Protein AF-A0A454ANZ0-F1 (afdb_monomer)

Structure (mmCIF, N/CA/C/O backbone):
data_AF-A0A454ANZ0-F1
#
_entry.id   AF-A0A454ANZ0-F1
#
loop_
_atom_site.group_PDB
_atom_site.id
_atom_site.type_symbol
_atom_site.label_atom_id
_atom_site.label_alt_id
_atom_site.label_comp_id
_atom_site.label_asym_id
_atom_site.label_entity_id
_atom_site.label_seq_id
_atom_site.pdbx_PDB_ins_code
_atom_site.Cartn_x
_atom_site.Cartn_y
_atom_site.Cartn_z
_atom_site.occupancy
_atom_site.B_iso_or_equiv
_atom_site.auth_seq_id
_atom_site.auth_comp_id
_atom_site.auth_asym_id
_atom_site.auth_atom_id
_atom_site.pdbx_PDB_model_num
ATOM 1 N N . MET A 1 1 ? -9.193 -4.513 20.596 1.00 60.34 1 MET A N 1
ATOM 2 C CA . MET A 1 1 ? -7.736 -4.555 20.306 1.00 60.34 1 MET A CA 1
ATOM 3 C C . MET A 1 1 ? -7.118 -3.269 20.849 1.00 60.34 1 MET A C 1
ATOM 5 O O . MET A 1 1 ? -7.740 -2.230 20.697 1.00 60.34 1 MET A O 1
ATOM 9 N N . ASN A 1 2 ? -5.941 -3.273 21.491 1.00 78.69 2 ASN A N 1
ATOM 10 C CA . ASN A 1 2 ? -5.318 -1.995 21.882 1.00 78.69 2 ASN A CA 1
ATOM 11 C C . ASN A 1 2 ? -4.802 -1.276 20.621 1.00 78.69 2 ASN A C 1
ATOM 13 O O . ASN A 1 2 ? -3.907 -1.797 19.953 1.00 78.69 2 ASN A O 1
ATOM 17 N N . VAL A 1 3 ? -5.383 -0.119 20.286 1.00 79.25 3 VAL A N 1
ATOM 18 C CA . VAL A 1 3 ? -5.067 0.692 19.091 1.00 79.25 3 VAL A CA 1
ATOM 19 C C . VAL A 1 3 ? -3.615 1.184 19.094 1.00 79.25 3 VAL A C 1
ATOM 21 O O . VAL A 1 3 ? -3.009 1.311 18.034 1.00 79.25 3 VAL A O 1
ATOM 24 N N . HIS A 1 4 ? -3.020 1.384 20.272 1.00 84.81 4 HIS A N 1
ATOM 25 C CA . HIS A 1 4 ? -1.664 1.925 20.412 1.00 84.81 4 HIS A CA 1
ATOM 26 C C . HIS A 1 4 ? -0.561 0.863 20.455 1.00 84.81 4 HIS A C 1
ATOM 28 O O . HIS A 1 4 ? 0.625 1.200 20.377 1.00 84.81 4 HIS A O 1
ATOM 34 N N . ASP A 1 5 ? -0.943 -0.408 20.571 1.00 89.31 5 ASP A N 1
ATOM 35 C CA . ASP A 1 5 ? -0.016 -1.531 20.520 1.00 89.31 5 ASP A CA 1
ATOM 36 C C . ASP A 1 5 ? 0.207 -1.952 19.062 1.00 89.31 5 ASP A C 1
ATOM 38 O O . ASP A 1 5 ? -0.602 -2.662 18.448 1.00 89.31 5 ASP A O 1
ATOM 42 N N . VAL A 1 6 ? 1.272 -1.405 18.481 1.00 93.38 6 VAL A N 1
ATOM 43 C CA . VAL A 1 6 ? 1.630 -1.545 17.071 1.00 93.38 6 VAL A CA 1
ATOM 44 C C . VAL A 1 6 ? 2.882 -2.406 16.968 1.00 93.38 6 VAL A C 1
ATOM 46 O O . VAL A 1 6 ? 3.992 -1.947 17.237 1.00 93.38 6 VAL A O 1
ATOM 49 N N . GLU A 1 7 ? 2.696 -3.643 16.516 1.00 94.12 7 GLU A N 1
ATOM 50 C CA . GLU A 1 7 ? 3.772 -4.562 16.161 1.00 94.12 7 GLU A CA 1
ATOM 51 C C . GLU A 1 7 ? 3.549 -5.060 14.731 1.00 94.12 7 GLU A C 1
ATOM 53 O O . GLU A 1 7 ? 2.498 -5.619 14.406 1.00 94.12 7 GLU A O 1
ATOM 58 N N . LEU A 1 8 ? 4.543 -4.845 13.865 1.00 96.94 8 LEU A N 1
ATOM 59 C CA . LEU A 1 8 ? 4.519 -5.364 12.504 1.00 96.94 8 LEU A CA 1
ATOM 60 C C . LEU A 1 8 ? 5.288 -6.675 12.406 1.00 96.94 8 LEU A C 1
ATOM 62 O O . LEU A 1 8 ? 6.429 -6.794 12.862 1.00 96.94 8 LEU A O 1
ATOM 66 N N . VAL A 1 9 ? 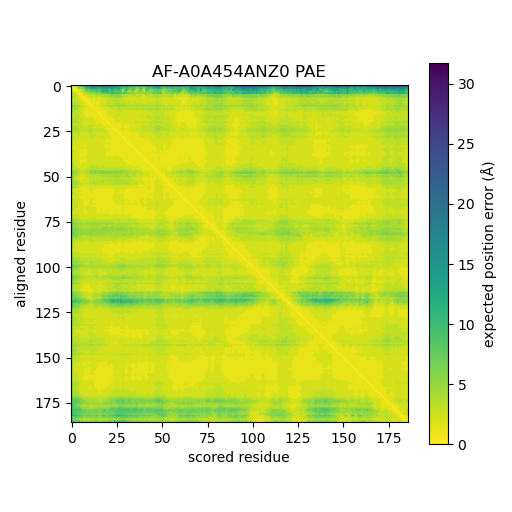4.704 -7.637 11.699 1.00 97.12 9 VAL A N 1
ATOM 67 C CA . VAL A 1 9 ? 5.420 -8.830 1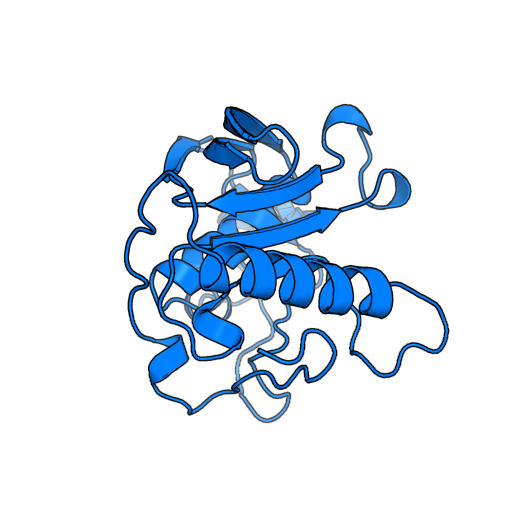1.270 1.00 97.12 9 VAL A CA 1
ATOM 68 C C . VAL A 1 9 ? 6.452 -8.470 10.200 1.00 97.12 9 VAL A C 1
ATOM 70 O O . VAL A 1 9 ? 6.245 -7.604 9.345 1.00 97.12 9 VAL A O 1
ATOM 7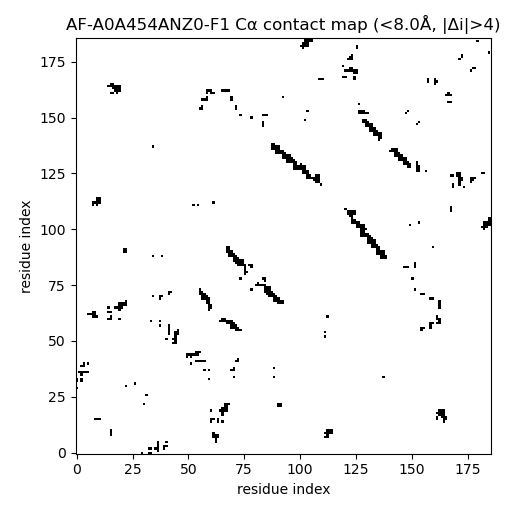3 N N . LYS A 1 10 ? 7.579 -9.180 10.230 1.00 96.69 10 LYS A N 1
ATOM 74 C CA . LYS A 1 10 ? 8.674 -9.034 9.267 1.00 96.69 10 LYS A CA 1
ATOM 75 C C . LYS A 1 10 ? 8.979 -10.366 8.598 1.00 96.69 10 LYS A C 1
ATOM 77 O O . LYS A 1 10 ? 8.676 -11.434 9.145 1.00 96.69 10 LYS A O 1
ATOM 82 N N . LEU A 1 11 ? 9.609 -10.327 7.427 1.00 94.88 11 LEU A N 1
ATOM 83 C CA . LEU A 1 11 ? 10.205 -11.532 6.851 1.00 94.88 11 LEU A CA 1
ATOM 84 C C . LEU A 1 11 ? 11.139 -12.206 7.879 1.00 94.88 11 LEU A C 1
ATOM 86 O O . LEU A 1 11 ? 11.866 -11.503 8.583 1.00 94.88 11 LEU A O 1
ATOM 90 N N . PRO A 1 12 ? 11.126 -13.551 7.983 1.00 95.50 12 PRO A N 1
ATOM 91 C CA . PRO A 1 12 ? 10.510 -14.522 7.068 1.00 95.50 12 PRO A CA 1
ATOM 92 C C . PRO A 1 12 ? 9.099 -15.013 7.473 1.00 95.50 12 PRO A C 1
ATOM 94 O O . PRO A 1 12 ? 8.700 -16.110 7.076 1.00 95.50 12 PRO A O 1
ATOM 97 N N . LYS A 1 13 ? 8.322 -14.264 8.276 1.00 96.88 13 LYS A N 1
ATOM 98 C CA . LYS A 1 13 ? 6.965 -14.691 8.679 1.00 96.88 13 LYS A CA 1
ATOM 99 C C . LYS A 1 13 ? 6.086 -14.955 7.450 1.00 96.88 13 LYS A C 1
ATOM 101 O O . LYS A 1 13 ? 5.840 -14.066 6.639 1.00 96.88 13 LYS A O 1
ATOM 106 N N . LYS A 1 14 ? 5.568 -16.185 7.348 1.00 97.19 14 LYS A N 1
ATOM 107 C CA . LYS A 1 14 ? 4.817 -16.676 6.177 1.00 97.19 14 LYS A CA 1
ATOM 108 C C . LYS A 1 14 ? 3.519 -15.915 5.900 1.00 97.19 14 LYS A C 1
ATOM 110 O O . LYS A 1 14 ? 3.068 -15.923 4.763 1.00 97.19 14 LYS A O 1
ATOM 115 N N . VAL A 1 15 ? 2.939 -15.257 6.907 1.00 97.81 15 VAL A N 1
ATOM 116 C CA . VAL A 1 15 ? 1.694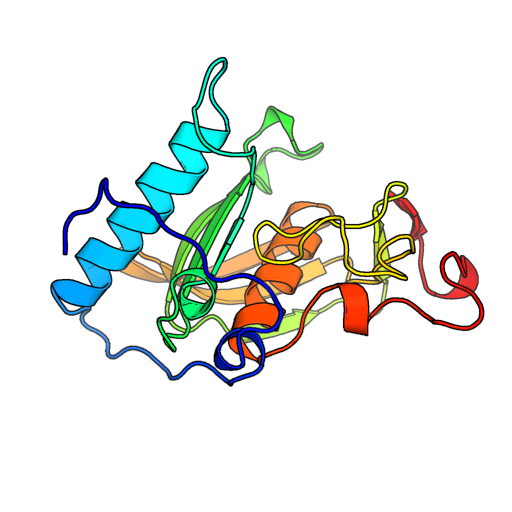 -14.483 6.758 1.00 97.81 15 VAL A CA 1
ATOM 117 C C . VAL A 1 15 ? 1.824 -13.379 5.700 1.00 97.81 15 VAL A C 1
ATOM 119 O O . VAL A 1 15 ? 0.898 -13.178 4.930 1.00 97.81 15 VAL A O 1
ATOM 122 N N . LEU A 1 16 ? 3.013 -12.776 5.548 1.00 97.88 16 LEU A N 1
ATOM 123 C CA . LEU A 1 16 ? 3.310 -11.764 4.519 1.00 97.88 16 LEU A CA 1
ATOM 124 C C . LEU A 1 16 ? 3.239 -12.298 3.079 1.00 97.88 16 LEU A C 1
ATOM 126 O O . LEU A 1 16 ? 3.299 -11.525 2.129 1.00 97.88 16 LEU A O 1
ATOM 130 N N . ARG A 1 17 ? 3.173 -13.623 2.913 1.00 98.12 17 ARG A N 1
ATOM 131 C CA . ARG A 1 17 ? 3.076 -14.319 1.624 1.00 98.12 17 ARG A CA 1
ATOM 132 C C . ARG A 1 17 ? 1.696 -14.936 1.388 1.00 98.12 17 ARG A C 1
ATOM 134 O O . ARG A 1 17 ? 1.512 -15.667 0.419 1.00 98.12 17 ARG A O 1
ATOM 141 N N . GLN A 1 18 ? 0.739 -14.693 2.280 1.00 98.44 18 GLN A N 1
ATOM 142 C CA . GLN A 1 18 ? -0.621 -15.212 2.175 1.00 98.44 18 GLN A CA 1
ATOM 143 C C . GLN A 1 18 ? -1.551 -14.151 1.586 1.00 98.44 18 GLN A C 1
ATOM 145 O O . GLN A 1 18 ? -1.352 -12.956 1.783 1.00 98.44 18 GLN A O 1
ATOM 150 N N . LYS A 1 19 ? -2.576 -14.603 0.859 1.00 98.50 19 LYS A N 1
ATOM 151 C CA . LYS A 1 19 ? -3.611 -13.719 0.320 1.00 98.50 19 LYS A CA 1
ATOM 152 C C . LYS A 1 19 ? -4.591 -13.333 1.422 1.00 98.50 19 LYS A C 1
ATOM 154 O O . LYS A 1 19 ? -5.093 -14.201 2.135 1.00 98.50 19 LYS A O 1
ATOM 159 N N . SER A 1 20 ? -4.891 -12.047 1.512 1.00 98.62 20 SER A N 1
ATOM 160 C CA . SER A 1 20 ? -5.914 -11.508 2.400 1.00 98.62 20 SER A CA 1
ATOM 161 C C . SER A 1 20 ? -7.329 -11.807 1.893 1.00 98.62 20 SER A C 1
ATOM 163 O O . SER A 1 20 ? -7.563 -11.891 0.684 1.00 98.62 20 SER A O 1
ATOM 165 N N . VAL A 1 21 ? -8.295 -11.894 2.813 1.00 98.50 21 VAL A N 1
ATOM 166 C CA . VAL A 1 21 ? -9.718 -12.124 2.511 1.00 98.50 21 VAL A CA 1
ATOM 167 C C . VAL A 1 21 ? -10.544 -10.837 2.550 1.00 98.50 21 VAL A C 1
ATOM 169 O O . VAL A 1 21 ? -10.199 -9.886 3.254 1.00 98.50 21 VAL A O 1
ATOM 172 N N . ASN A 1 22 ? -11.634 -10.805 1.779 1.00 98.50 22 ASN A N 1
ATOM 173 C CA . ASN A 1 22 ? -12.575 -9.686 1.795 1.00 98.50 22 ASN A CA 1
ATOM 174 C C . ASN A 1 22 ? -13.180 -9.492 3.195 1.00 98.50 22 ASN A C 1
ATOM 176 O O . ASN A 1 22 ? -13.459 -10.457 3.906 1.00 98.50 22 ASN A O 1
ATOM 180 N N . VAL A 1 23 ? -13.416 -8.236 3.549 1.00 98.44 23 VAL A N 1
ATOM 181 C CA . VAL A 1 23 ? -14.060 -7.802 4.788 1.00 98.44 23 VAL A CA 1
ATOM 182 C C . VAL A 1 23 ? -15.556 -7.572 4.537 1.00 98.44 23 VAL A C 1
ATOM 184 O O . VAL A 1 23 ? -15.898 -6.911 3.553 1.00 98.44 23 VAL A O 1
ATOM 187 N N . PRO A 1 24 ? -16.466 -8.101 5.373 1.00 98.31 24 PRO A N 1
ATOM 188 C CA . PRO A 1 24 ? -17.893 -7.800 5.276 1.00 98.31 24 PRO A CA 1
ATOM 189 C C . PRO A 1 24 ? -18.195 -6.304 5.445 1.00 98.31 24 PRO A C 1
ATOM 191 O O . PRO A 1 24 ? -17.514 -5.602 6.185 1.00 98.31 24 PRO A O 1
ATOM 194 N N . ILE A 1 25 ? -19.246 -5.829 4.775 1.00 97.31 25 ILE A N 1
ATOM 195 C CA . ILE A 1 25 ? -19.810 -4.486 4.965 1.00 97.31 25 ILE A CA 1
ATOM 196 C C . ILE A 1 25 ? -21.267 -4.670 5.426 1.00 97.31 25 ILE A C 1
ATOM 198 O O . ILE A 1 25 ? -21.997 -5.402 4.751 1.00 97.31 25 ILE A O 1
ATOM 202 N N . PRO A 1 26 ? -21.716 -4.046 6.534 1.00 97.12 26 PRO A N 1
ATOM 203 C CA . PRO A 1 26 ? -21.015 -3.047 7.352 1.00 97.12 26 PRO A CA 1
ATOM 204 C C . PRO A 1 26 ? -19.821 -3.612 8.139 1.00 97.12 26 PRO A C 1
ATOM 206 O O . PRO A 1 26 ? -19.777 -4.801 8.441 1.00 97.12 26 PRO A O 1
ATOM 209 N N . LEU A 1 27 ? -18.859 -2.733 8.444 1.00 98.19 27 LEU A N 1
ATOM 210 C CA . LEU A 1 27 ? -17.632 -3.068 9.174 1.00 98.19 27 LEU A CA 1
ATOM 211 C C . LEU A 1 27 ? -17.945 -3.530 10.603 1.00 98.19 27 LEU A C 1
ATOM 213 O O . LEU A 1 27 ? -18.783 -2.920 11.270 1.00 98.19 27 LEU A O 1
ATOM 217 N N . SER A 1 28 ? -17.246 -4.562 11.083 1.00 98.31 28 SER A N 1
ATOM 218 C CA . SER A 1 28 ? -17.319 -4.961 12.491 1.00 98.31 28 SER A CA 1
ATOM 219 C C . SER A 1 28 ? -16.542 -3.991 13.391 1.00 98.31 28 SER A C 1
ATOM 221 O O . SER A 1 28 ? -15.757 -3.166 12.918 1.00 98.31 28 SER A O 1
ATOM 223 N N . ASN A 1 29 ? -16.708 -4.110 14.711 1.00 97.88 29 ASN A N 1
ATOM 224 C CA . ASN A 1 29 ? -15.908 -3.327 15.657 1.00 97.88 29 ASN A CA 1
ATOM 225 C C . ASN A 1 29 ? -14.409 -3.638 15.517 1.00 97.88 29 ASN A C 1
ATOM 227 O O . ASN A 1 29 ? -13.591 -2.727 15.544 1.00 97.88 29 ASN A O 1
ATOM 231 N N . GLU A 1 30 ? -14.040 -4.899 15.285 1.00 97.19 30 GLU A N 1
ATOM 232 C CA . GLU A 1 30 ? -12.646 -5.297 15.060 1.00 97.19 30 GLU A CA 1
ATOM 233 C C . GLU A 1 30 ? -12.068 -4.709 13.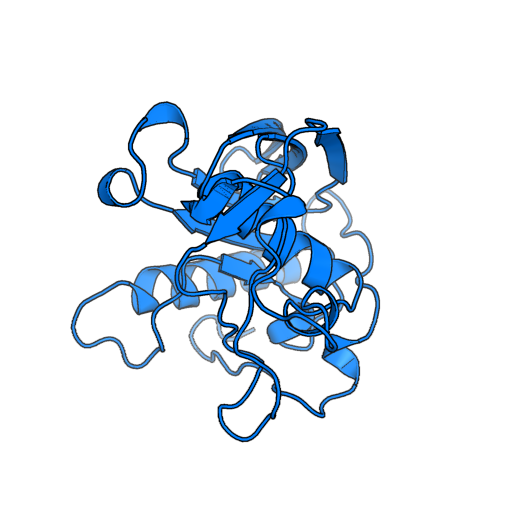762 1.00 97.19 30 GLU A C 1
ATOM 235 O O . GLU A 1 30 ? -10.871 -4.438 13.689 1.00 97.19 30 GLU A O 1
ATOM 240 N N . ASP A 1 31 ? -12.892 -4.518 12.726 1.00 98.38 31 ASP A N 1
ATOM 241 C CA . ASP A 1 31 ? -12.478 -3.842 11.489 1.00 98.38 31 ASP A CA 1
ATOM 242 C C . ASP A 1 31 ? -12.213 -2.350 11.718 1.00 98.38 31 ASP A C 1
ATOM 244 O O . ASP A 1 31 ? -11.253 -1.798 11.178 1.00 98.38 31 ASP A O 1
ATOM 248 N N . ILE A 1 32 ? -13.049 -1.709 12.538 1.00 98.31 32 ILE A N 1
ATOM 249 C CA . ILE A 1 32 ? -12.903 -0.301 12.920 1.00 98.31 32 ILE A CA 1
ATOM 250 C C . ILE A 1 32 ? -11.644 -0.111 13.771 1.00 98.31 32 ILE A C 1
ATOM 252 O O . ILE A 1 32 ? -10.811 0.727 13.437 1.00 98.31 32 ILE A O 1
ATOM 256 N N . GLU A 1 33 ? -11.441 -0.936 14.800 1.00 98.06 33 GLU A N 1
ATOM 257 C CA . GLU A 1 33 ? -10.236 -0.886 15.640 1.00 98.06 33 GLU A CA 1
ATOM 258 C C . GLU A 1 33 ? -8.950 -1.113 14.828 1.00 98.06 33 GLU A C 1
ATOM 260 O O . GLU A 1 33 ? -7.919 -0.487 15.091 1.00 98.06 33 GLU A O 1
ATOM 265 N N . LEU A 1 34 ? -8.989 -2.005 13.829 1.00 98.38 34 LEU A N 1
ATOM 266 C CA . LEU A 1 34 ? -7.867 -2.224 12.916 1.00 98.38 34 LEU A CA 1
ATOM 267 C C . LEU A 1 34 ? -7.578 -0.970 12.081 1.00 98.38 34 LEU A C 1
ATOM 269 O O . LEU A 1 34 ? -6.422 -0.560 11.993 1.00 98.38 34 LEU A O 1
ATOM 273 N N . ALA A 1 35 ? -8.608 -0.345 11.504 1.00 98.62 35 ALA A N 1
ATOM 274 C CA . ALA A 1 35 ? -8.462 0.901 10.753 1.00 98.62 35 ALA A CA 1
ATOM 275 C C . ALA A 1 35 ? -7.863 2.018 11.621 1.00 98.62 35 ALA A C 1
ATOM 277 O O . ALA A 1 35 ? -6.906 2.672 11.211 1.00 98.62 35 ALA A O 1
ATOM 278 N N . GLU A 1 36 ? -8.365 2.196 12.842 1.00 98.50 36 GLU A N 1
ATOM 279 C CA . GLU A 1 36 ? -7.864 3.196 13.790 1.00 98.50 36 GLU A CA 1
ATOM 280 C C . GLU A 1 36 ? -6.412 2.935 14.199 1.00 98.50 36 GLU A C 1
ATOM 282 O O . GLU A 1 36 ? -5.614 3.871 14.269 1.00 98.50 36 GLU A O 1
ATOM 287 N N . LYS A 1 37 ? -6.030 1.666 14.393 1.00 98.44 37 LYS A N 1
ATOM 288 C CA . LYS A 1 37 ? -4.636 1.273 14.646 1.00 98.44 37 LYS A CA 1
ATOM 289 C C . LYS A 1 37 ? -3.719 1.630 13.479 1.00 98.44 37 LYS A C 1
ATOM 291 O O . LYS A 1 37 ? -2.612 2.122 13.698 1.00 98.44 37 LYS A O 1
ATOM 296 N N . MET A 1 38 ? -4.160 1.381 12.248 1.00 98.62 38 MET A N 1
ATOM 297 C CA . MET A 1 38 ? -3.394 1.695 11.038 1.00 98.62 38 MET A CA 1
ATOM 298 C C . MET A 1 38 ? -3.219 3.206 10.861 1.00 98.62 38 MET A C 1
ATOM 300 O O . MET A 1 38 ? -2.108 3.654 10.576 1.00 98.62 38 MET A O 1
ATOM 304 N N . ILE A 1 39 ? -4.283 3.977 11.113 1.00 98.69 39 ILE A N 1
ATOM 305 C CA . ILE A 1 39 ? -4.252 5.445 11.116 1.00 98.69 39 ILE A CA 1
ATOM 306 C C . ILE A 1 39 ? -3.272 5.952 12.176 1.00 98.69 39 ILE A C 1
ATOM 308 O O . ILE A 1 39 ? -2.362 6.705 11.843 1.00 98.69 39 ILE A O 1
ATOM 312 N N . TYR A 1 40 ? -3.406 5.504 13.431 1.00 98.31 40 TYR A N 1
ATOM 313 C CA . TYR A 1 40 ? -2.512 5.901 14.523 1.00 98.31 40 TYR A CA 1
ATOM 314 C C . TYR A 1 40 ? -1.044 5.622 14.185 1.00 98.31 40 TYR A C 1
ATOM 316 O O . TYR A 1 40 ? -0.201 6.497 14.363 1.00 98.31 40 TYR A O 1
ATOM 324 N N . HIS A 1 41 ? -0.744 4.424 13.677 1.00 98.31 41 HIS A N 1
ATOM 325 C CA . HIS A 1 41 ? 0.617 4.034 13.328 1.00 98.31 41 HIS A CA 1
ATOM 326 C C . HIS A 1 41 ? 1.228 4.953 12.265 1.00 98.31 41 HIS A C 1
ATOM 328 O O . HIS A 1 41 ? 2.296 5.519 12.490 1.00 98.31 41 HIS A O 1
ATOM 334 N N . ILE A 1 42 ? 0.563 5.103 11.118 1.00 98.44 42 ILE A N 1
ATOM 335 C CA . ILE A 1 42 ? 1.141 5.822 9.980 1.00 98.44 42 ILE A CA 1
ATOM 336 C C . ILE A 1 42 ? 1.142 7.331 10.210 1.00 98.44 42 ILE A C 1
ATOM 338 O O . ILE A 1 42 ? 2.166 7.963 9.961 1.00 98.44 42 ILE A O 1
ATOM 342 N N . ASP A 1 43 ? 0.072 7.906 10.761 1.00 98.19 43 ASP A N 1
ATOM 343 C CA . ASP A 1 43 ? 0.023 9.344 11.040 1.00 98.19 43 ASP A CA 1
ATOM 344 C C . ASP A 1 43 ? 1.053 9.751 12.094 1.00 98.19 43 ASP A C 1
ATOM 346 O O . ASP A 1 43 ? 1.650 10.821 11.996 1.00 98.19 43 ASP A O 1
ATOM 350 N N . ASP A 1 44 ? 1.280 8.914 13.111 1.00 97.88 44 ASP A N 1
ATOM 351 C CA . ASP A 1 44 ? 2.333 9.183 14.082 1.00 97.88 44 ASP A CA 1
ATOM 352 C C . ASP A 1 44 ? 3.727 9.019 13.474 1.00 97.88 44 ASP A C 1
ATOM 354 O O . ASP A 1 44 ? 4.584 9.856 13.733 1.00 97.88 44 ASP A O 1
ATOM 358 N N . SER A 1 45 ? 3.938 8.019 12.608 1.00 97.50 45 SER A N 1
ATOM 359 C CA . SER A 1 45 ? 5.238 7.763 11.965 1.00 97.50 45 SER A CA 1
ATOM 360 C C . SER A 1 45 ? 5.774 8.922 11.118 1.00 97.50 45 SER A C 1
ATOM 362 O O . SER A 1 45 ? 6.976 8.993 10.870 1.00 97.50 45 SER A O 1
ATOM 364 N N . GLN A 1 46 ? 4.900 9.827 10.671 1.00 97.00 46 GLN A N 1
ATOM 365 C CA . GLN A 1 46 ? 5.263 10.991 9.858 1.00 97.00 46 GLN A CA 1
ATOM 366 C C . GLN A 1 46 ? 5.648 12.220 10.696 1.00 97.00 46 GLN A C 1
ATOM 368 O O . GLN A 1 46 ? 6.084 13.228 10.144 1.00 97.00 46 GLN A O 1
ATOM 373 N N . LYS A 1 47 ? 5.504 12.159 12.025 1.00 96.88 47 LYS A N 1
ATOM 374 C CA . LYS A 1 47 ? 5.869 13.258 12.925 1.00 96.88 47 LYS A CA 1
ATOM 375 C C . LYS A 1 47 ? 7.343 13.194 13.305 1.00 96.88 47 LYS A C 1
ATOM 377 O O . LYS A 1 47 ? 7.919 12.120 13.489 1.00 96.88 47 LYS A O 1
ATOM 382 N N . GLU A 1 48 ? 7.929 14.365 13.524 1.00 94.88 48 GLU A N 1
ATOM 383 C CA . GLU A 1 48 ? 9.265 14.477 14.102 1.00 94.88 48 GLU A CA 1
ATOM 384 C C . GLU A 1 48 ? 9.318 13.810 15.488 1.00 94.88 48 GLU A C 1
ATOM 386 O O . GLU A 1 48 ? 8.424 13.982 16.317 1.00 94.88 48 GLU A O 1
ATOM 391 N N . GLY A 1 49 ? 10.366 13.020 15.735 1.00 94.88 49 GLY A N 1
ATOM 392 C CA . GLY A 1 49 ? 10.561 12.325 17.009 1.00 94.88 49 GLY A CA 1
ATOM 393 C C . GLY A 1 49 ? 9.652 11.111 17.238 1.00 94.88 49 GLY A C 1
ATOM 394 O O . GLY A 1 49 ? 9.656 10.570 18.346 1.00 94.88 49 GLY A O 1
ATOM 395 N N . SER A 1 50 ? 8.892 10.657 16.231 1.00 95.75 50 SER A N 1
ATOM 396 C CA . SER A 1 50 ? 8.102 9.429 16.364 1.00 95.75 50 SER A CA 1
ATOM 397 C C . SER A 1 50 ? 8.983 8.218 16.683 1.00 95.75 50 SER A C 1
ATOM 399 O O . SER A 1 50 ? 10.108 8.074 16.199 1.00 95.75 50 SER A O 1
ATOM 401 N N . LYS A 1 51 ? 8.433 7.302 17.485 1.00 94.00 51 LYS A N 1
ATOM 402 C CA . LYS A 1 51 ? 9.039 5.988 17.745 1.00 94.00 51 LYS A CA 1
ATOM 403 C C . LYS A 1 51 ? 8.917 5.037 16.550 1.00 94.00 51 LYS A C 1
ATOM 405 O O . LYS A 1 51 ? 9.584 4.002 16.526 1.00 94.00 51 LYS A O 1
ATOM 410 N N . PHE A 1 52 ? 8.020 5.333 15.610 1.00 96.25 52 PHE A N 1
ATOM 411 C CA . PHE A 1 52 ? 7.782 4.509 14.435 1.00 96.25 52 PHE A CA 1
ATOM 412 C C . PHE A 1 52 ? 8.702 4.929 13.292 1.00 96.25 52 PHE A C 1
ATOM 414 O O . PHE A 1 52 ? 9.039 6.098 13.129 1.00 96.25 52 PHE A O 1
ATOM 421 N N . GLN A 1 53 ? 9.103 3.959 12.473 1.00 94.69 53 GLN A N 1
ATOM 422 C CA . GLN A 1 53 ? 9.770 4.265 11.214 1.00 94.69 53 GLN A CA 1
ATOM 423 C C . GLN A 1 53 ? 8.759 4.927 10.270 1.00 94.69 53 GLN A C 1
ATOM 425 O O . GLN A 1 53 ? 7.676 4.378 10.075 1.00 94.69 53 GLN A O 1
ATOM 430 N N . ALA A 1 54 ? 9.136 6.059 9.672 1.00 95.38 54 ALA A N 1
ATOM 431 C CA . ALA A 1 54 ? 8.284 6.802 8.750 1.00 95.38 54 ALA A CA 1
ATOM 432 C C . ALA A 1 54 ? 7.753 5.922 7.609 1.00 95.38 54 ALA A C 1
ATOM 434 O O . ALA A 1 54 ? 8.509 5.178 6.972 1.00 95.38 54 ALA A O 1
ATOM 435 N N . GLY A 1 55 ? 6.451 6.033 7.350 1.00 96.81 55 GLY A N 1
ATOM 436 C CA . GLY A 1 55 ? 5.759 5.353 6.265 1.00 96.81 55 GLY A CA 1
ATOM 437 C C . GLY A 1 55 ? 4.590 6.181 5.737 1.00 96.81 55 GLY A C 1
ATOM 438 O O . GLY A 1 55 ? 4.063 7.057 6.418 1.00 96.81 55 GLY A O 1
ATOM 439 N N . VAL A 1 56 ? 4.186 5.890 4.503 1.00 98.19 56 VAL A N 1
ATOM 440 C CA . VAL A 1 56 ? 3.038 6.529 3.826 1.00 98.19 56 VAL A CA 1
ATOM 441 C C . VAL A 1 56 ? 1.892 5.550 3.569 1.00 98.19 56 VAL A C 1
ATOM 443 O O . VAL A 1 56 ? 0.820 5.952 3.125 1.00 98.19 56 VAL A O 1
ATOM 446 N N . GLY A 1 57 ? 2.105 4.266 3.861 1.00 98.50 57 GLY A N 1
ATOM 447 C CA . GLY A 1 57 ? 1.134 3.200 3.674 1.00 98.50 57 GLY A CA 1
ATOM 448 C C . GLY A 1 57 ? 1.403 2.012 4.593 1.00 98.50 57 GLY A C 1
ATOM 449 O O . GLY A 1 57 ? 2.525 1.821 5.072 1.00 98.50 57 GLY A O 1
ATOM 450 N N . VAL A 1 58 ? 0.342 1.263 4.895 1.00 98.81 58 VAL A N 1
ATOM 451 C CA . VAL A 1 58 ? 0.423 -0.027 5.589 1.00 98.81 58 VAL A CA 1
ATOM 452 C C . VAL A 1 58 ? -0.783 -0.903 5.254 1.00 98.81 58 VAL A C 1
ATOM 454 O O . VAL A 1 58 ? -1.920 -0.429 5.214 1.00 98.81 58 VAL A O 1
ATOM 457 N N . ALA A 1 59 ? -0.563 -2.204 5.104 1.00 98.81 59 ALA A N 1
ATOM 458 C CA . ALA A 1 59 ? -1.592 -3.212 4.888 1.00 98.81 59 ALA A CA 1
ATOM 459 C C . ALA A 1 59 ? -1.846 -4.061 6.143 1.00 98.81 59 ALA A C 1
ATOM 461 O O . ALA A 1 59 ? -0.929 -4.392 6.896 1.00 98.81 59 ALA A O 1
ATOM 462 N N . ALA A 1 60 ? -3.090 -4.507 6.341 1.00 98.69 60 ALA A N 1
ATOM 463 C CA . ALA A 1 60 ? -3.497 -5.324 7.491 1.00 98.69 60 ALA A CA 1
ATOM 464 C C . ALA A 1 60 ? -2.633 -6.588 7.682 1.00 98.69 60 ALA A C 1
ATOM 466 O O . ALA A 1 60 ? -2.319 -6.974 8.811 1.00 98.69 60 ALA A O 1
ATOM 467 N N . VAL A 1 61 ? -2.175 -7.201 6.585 1.00 98.62 61 VAL A N 1
ATOM 468 C CA . VAL A 1 61 ? -1.314 -8.396 6.618 1.00 98.62 61 VAL A CA 1
ATOM 469 C C . VAL A 1 61 ? 0.026 -8.143 7.316 1.00 98.62 61 VAL A C 1
ATOM 471 O O . VAL A 1 61 ? 0.599 -9.065 7.899 1.00 98.62 61 VAL A O 1
ATOM 474 N N . GLN A 1 62 ? 0.509 -6.897 7.333 1.00 98.50 62 GLN A N 1
ATOM 475 C CA . GLN A 1 62 ? 1.731 -6.513 8.042 1.00 98.50 62 GLN A CA 1
ATOM 476 C C . GLN A 1 62 ? 1.545 -6.520 9.561 1.00 98.50 62 GLN A C 1
ATOM 478 O O . GLN A 1 62 ? 2.528 -6.643 10.280 1.00 98.50 62 GLN A O 1
ATOM 483 N N . TYR A 1 63 ? 0.306 -6.496 10.053 1.00 98.12 63 TYR A N 1
ATOM 484 C CA . TYR A 1 63 ? -0.046 -6.758 11.454 1.00 98.12 63 TYR A CA 1
ATOM 485 C C . TYR A 1 63 ? -0.354 -8.243 11.711 1.00 98.12 63 TYR A C 1
ATOM 487 O O . TYR A 1 63 ? -0.832 -8.614 12.779 1.00 98.12 63 TYR A O 1
ATOM 495 N N . GLY A 1 64 ? -0.140 -9.112 10.716 1.00 97.88 64 GLY A N 1
ATOM 496 C CA . GLY A 1 64 ? -0.524 -10.522 10.768 1.00 97.88 64 GLY A CA 1
ATOM 497 C C . GLY A 1 64 ? -2.018 -10.776 10.541 1.00 97.88 64 GLY A C 1
ATOM 498 O O . GLY A 1 64 ? -2.474 -11.898 10.754 1.00 97.88 64 GLY A O 1
ATOM 499 N N . VAL A 1 65 ? -2.782 -9.771 10.098 1.00 98.31 65 VAL A N 1
ATOM 500 C CA . VAL A 1 65 ? -4.232 -9.870 9.891 1.00 98.31 65 VAL A CA 1
ATOM 501 C C . VAL A 1 65 ? -4.541 -10.022 8.401 1.00 98.31 65 VAL A C 1
ATOM 503 O O . VAL A 1 65 ? -4.355 -9.096 7.618 1.00 98.31 65 VAL A O 1
ATOM 506 N N . LEU A 1 66 ? -5.059 -11.181 7.992 1.00 98.44 66 LEU A N 1
ATOM 507 C CA . LEU A 1 66 ? -5.360 -11.502 6.587 1.00 98.44 66 LEU A CA 1
ATOM 508 C C . LEU A 1 66 ? -6.663 -10.864 6.088 1.00 98.44 66 LEU A C 1
ATOM 510 O O . LEU A 1 66 ? -7.527 -11.548 5.550 1.00 98.44 66 LEU A O 1
ATOM 514 N N . LYS A 1 67 ? -6.818 -9.553 6.254 1.00 98.75 67 LYS A N 1
ATOM 515 C CA . LYS A 1 67 ? -7.962 -8.785 5.745 1.00 98.75 67 LYS A CA 1
ATOM 516 C C . LYS A 1 67 ? -7.530 -7.910 4.572 1.00 98.75 67 LYS A C 1
ATOM 518 O O . LYS A 1 67 ? -6.402 -7.417 4.541 1.00 98.75 67 LYS A O 1
ATOM 523 N N . ARG A 1 68 ? -8.395 -7.746 3.566 1.00 98.75 68 ARG A N 1
ATOM 524 C CA . ARG A 1 68 ? -8.141 -6.895 2.390 1.00 98.75 68 ARG A CA 1
ATOM 525 C C . ARG A 1 68 ? -8.352 -5.429 2.741 1.00 98.75 68 ARG A C 1
ATOM 527 O O . ARG A 1 68 ? -9.326 -4.813 2.322 1.00 98.75 68 ARG A O 1
ATOM 534 N N . VAL A 1 69 ? -7.442 -4.914 3.559 1.00 98.88 69 VAL A N 1
ATOM 535 C CA . VAL A 1 69 ? -7.476 -3.557 4.100 1.00 98.88 69 VAL A CA 1
ATOM 536 C C . VAL A 1 69 ? -6.075 -2.979 4.062 1.00 98.88 69 VAL A C 1
ATOM 538 O O . VAL A 1 69 ? -5.128 -3.626 4.514 1.00 98.88 69 VAL A O 1
ATOM 541 N N . PHE A 1 70 ? -5.947 -1.761 3.553 1.00 98.88 70 PHE A N 1
ATOM 542 C CA . PHE A 1 70 ? -4.739 -0.960 3.708 1.00 98.88 70 PHE A CA 1
ATOM 543 C C . PHE A 1 70 ? -5.091 0.486 4.0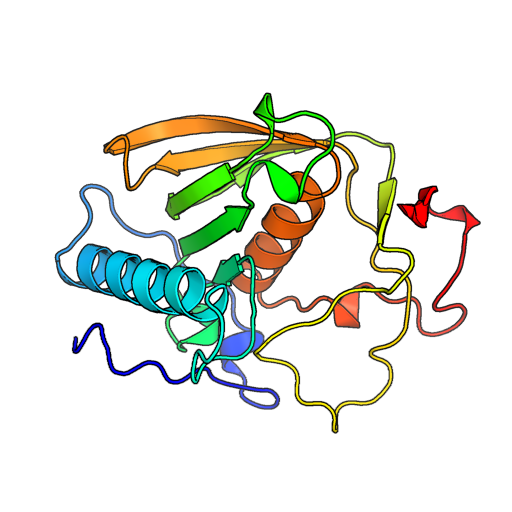40 1.00 98.88 70 PHE A C 1
ATOM 545 O O . PHE A 1 70 ? -6.193 0.949 3.750 1.00 98.88 70 PHE A O 1
ATOM 552 N N . TYR A 1 71 ? -4.151 1.197 4.645 1.00 98.88 71 TYR A N 1
ATOM 553 C CA . TYR A 1 71 ? -4.224 2.625 4.909 1.00 98.88 71 TYR A CA 1
ATOM 554 C C . TYR A 1 71 ? -3.143 3.329 4.104 1.00 98.88 71 TYR A C 1
ATOM 556 O O . TYR A 1 71 ? -2.031 2.814 4.002 1.00 98.88 71 TYR A O 1
ATOM 564 N N . ILE A 1 72 ? -3.475 4.491 3.546 1.00 98.81 72 ILE A N 1
ATOM 565 C CA . ILE A 1 72 ? -2.516 5.394 2.908 1.00 98.81 72 ILE A CA 1
ATOM 566 C C . ILE A 1 72 ? -2.677 6.771 3.533 1.00 98.81 72 ILE A C 1
ATOM 568 O O . ILE A 1 72 ? -3.804 7.222 3.735 1.00 98.81 72 ILE A O 1
ATOM 572 N N . ASN A 1 73 ? -1.550 7.429 3.789 1.00 98.50 73 ASN A N 1
ATOM 573 C CA . ASN A 1 73 ? -1.468 8.843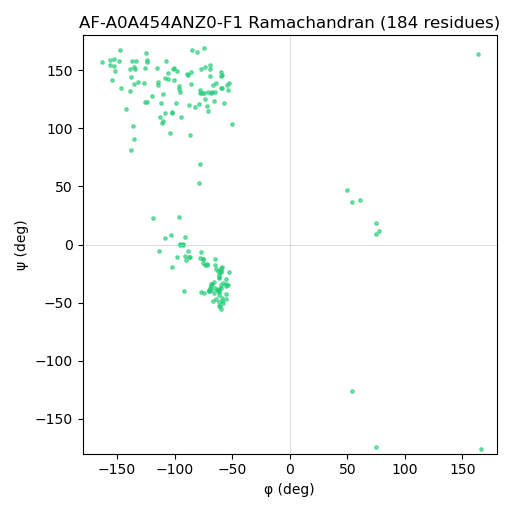 4.118 1.00 98.50 73 ASN A CA 1
ATOM 574 C C . ASN A 1 73 ? -0.322 9.480 3.317 1.00 98.50 73 ASN A C 1
ATOM 576 O O . ASN A 1 73 ? 0.834 9.466 3.740 1.00 98.50 73 ASN A O 1
ATOM 580 N N . VAL A 1 74 ? -0.661 9.991 2.136 1.00 98.19 74 VAL A N 1
ATOM 581 C CA . VAL A 1 74 ? 0.204 10.801 1.274 1.00 98.19 74 VAL A CA 1
ATOM 582 C C . VAL A 1 74 ? -0.315 12.234 1.325 1.00 98.19 74 VAL A C 1
ATOM 584 O O . VAL A 1 74 ? -1.428 12.511 0.870 1.00 98.19 74 VAL A O 1
ATOM 587 N N . THR A 1 75 ? 0.479 13.133 1.894 1.00 96.50 75 THR A N 1
ATOM 588 C CA . THR A 1 75 ? 0.120 14.537 2.120 1.00 96.50 75 THR A CA 1
ATOM 589 C C . THR A 1 75 ? 0.390 15.407 0.889 1.00 96.50 75 THR A C 1
ATOM 591 O O . THR A 1 75 ? 1.040 14.988 -0.068 1.00 96.50 75 THR A O 1
ATOM 594 N N . GLU A 1 76 ? -0.140 16.634 0.884 1.00 95.62 76 GLU A N 1
ATOM 595 C CA . GLU A 1 76 ? -0.013 17.561 -0.253 1.00 95.62 76 GLU A CA 1
ATOM 596 C C . GLU A 1 76 ? 1.433 17.952 -0.588 1.00 95.62 76 GLU A C 1
ATOM 598 O O . GLU A 1 76 ? 1.716 18.279 -1.733 1.00 95.62 76 GLU A O 1
ATOM 603 N N . ASP A 1 77 ? 2.337 17.944 0.389 1.00 95.38 77 ASP A N 1
ATOM 604 C CA . ASP A 1 77 ? 3.762 18.249 0.225 1.00 95.38 77 ASP A CA 1
ATOM 605 C C . ASP A 1 77 ? 4.568 17.086 -0.378 1.00 95.38 77 ASP A C 1
ATOM 607 O O . ASP A 1 77 ? 5.700 17.284 -0.811 1.00 95.38 77 ASP A O 1
ATOM 611 N N . MET A 1 78 ? 3.978 15.888 -0.456 1.00 95.19 78 MET A N 1
ATOM 612 C CA . MET A 1 78 ? 4.590 14.699 -1.061 1.00 95.19 78 MET A CA 1
ATOM 613 C C . MET A 1 78 ? 4.230 14.521 -2.544 1.00 95.19 78 MET A C 1
ATOM 615 O O . MET A 1 78 ? 4.622 13.525 -3.155 1.00 95.19 78 MET A O 1
ATOM 619 N N . VAL A 1 79 ? 3.436 15.429 -3.124 1.00 95.00 79 VAL A N 1
ATOM 620 C CA . VAL A 1 79 ? 2.931 15.317 -4.500 1.00 95.00 79 VAL A CA 1
ATOM 621 C C . VAL A 1 79 ? 3.000 16.648 -5.242 1.00 95.00 79 VAL A C 1
ATOM 623 O O . VAL A 1 79 ? 2.721 17.702 -4.680 1.00 95.00 79 VAL A O 1
ATOM 626 N N . ASP A 1 80 ? 3.289 16.592 -6.542 1.00 92.19 80 ASP A N 1
ATOM 627 C CA . ASP A 1 80 ? 3.323 17.794 -7.388 1.00 92.19 80 ASP A CA 1
ATOM 628 C C . ASP A 1 80 ? 1.923 18.386 -7.618 1.00 92.19 80 ASP A C 1
ATOM 630 O O . ASP A 1 80 ? 1.729 19.602 -7.625 1.00 92.19 80 ASP A O 1
ATOM 634 N N . ASP A 1 81 ? 0.925 17.519 -7.813 1.00 93.12 81 ASP A N 1
ATOM 635 C CA . ASP A 1 81 ? -0.475 17.903 -7.985 1.00 93.12 81 ASP A CA 1
ATOM 636 C C . ASP A 1 81 ? -1.276 17.463 -6.758 1.00 93.12 81 ASP A C 1
ATOM 638 O O . ASP A 1 81 ? -1.611 16.287 -6.581 1.00 93.12 81 ASP A O 1
ATOM 642 N N . LYS A 1 82 ? -1.595 18.452 -5.918 1.00 93.81 82 LYS A N 1
ATOM 643 C CA . LYS A 1 82 ? -2.279 18.304 -4.627 1.00 93.81 82 LYS A CA 1
ATOM 644 C C . LYS A 1 82 ? -3.587 17.524 -4.699 1.00 93.81 82 LYS A C 1
ATOM 646 O O . LYS A 1 82 ? -3.985 16.927 -3.704 1.00 93.81 82 LYS A O 1
ATOM 651 N N . LYS A 1 83 ? -4.250 17.466 -5.861 1.00 92.94 83 LYS A N 1
ATOM 652 C CA . LYS A 1 83 ? -5.481 16.674 -6.020 1.00 92.94 83 LYS A CA 1
ATOM 653 C C . LYS A 1 83 ? -5.255 15.166 -5.856 1.00 92.94 83 LYS A C 1
ATOM 655 O O . LYS A 1 83 ? -6.225 14.435 -5.679 1.00 92.94 83 LYS A O 1
ATOM 660 N N . TYR A 1 84 ? -4.005 14.705 -5.964 1.00 93.94 84 TYR A N 1
ATOM 661 C CA . TYR A 1 84 ? -3.631 13.310 -5.747 1.00 93.94 84 TYR A CA 1
ATOM 662 C C . TYR A 1 84 ? -3.142 13.028 -4.321 1.00 93.94 84 TYR A C 1
ATOM 664 O O . TYR A 1 84 ? -2.834 11.873 -4.027 1.00 93.94 84 TYR A O 1
ATOM 672 N N . ALA A 1 85 ? -3.103 14.025 -3.427 1.00 96.00 85 ALA A N 1
ATOM 673 C CA . ALA A 1 85 ? -2.960 13.753 -2.000 1.00 96.00 85 ALA A CA 1
ATOM 674 C C . ALA A 1 85 ? -4.062 12.774 -1.565 1.00 96.00 85 ALA A C 1
ATOM 676 O O . ALA A 1 85 ? -5.215 12.867 -2.000 1.00 96.00 85 ALA A O 1
ATOM 677 N N . LEU A 1 86 ? -3.698 11.789 -0.751 1.00 97.69 86 LEU A N 1
ATOM 678 C CA . LEU A 1 86 ? -4.548 10.639 -0.481 1.00 97.69 86 LEU A CA 1
ATOM 679 C C . LEU A 1 86 ? -4.434 10.228 0.976 1.00 97.69 86 LEU A C 1
ATOM 681 O O . LEU A 1 86 ? -3.382 9.772 1.418 1.00 97.69 86 LEU A O 1
ATOM 685 N N . ARG A 1 87 ? -5.548 10.324 1.700 1.00 98.31 87 ARG A N 1
ATOM 686 C CA . ARG A 1 87 ? -5.644 9.860 3.081 1.00 98.31 87 ARG A CA 1
ATOM 687 C C . ARG A 1 87 ? -6.941 9.098 3.306 1.00 98.31 87 ARG A C 1
ATOM 689 O O . ARG A 1 87 ? -8.001 9.706 3.424 1.00 98.31 87 ARG A O 1
ATOM 696 N N . ASP A 1 88 ? -6.867 7.771 3.342 1.00 98.75 88 ASP A N 1
ATOM 697 C CA . ASP A 1 88 ? -8.026 6.912 3.607 1.00 98.75 88 ASP A CA 1
ATOM 698 C C . ASP A 1 88 ? -7.607 5.493 3.999 1.00 98.75 88 ASP A C 1
ATOM 700 O O . ASP A 1 88 ? -6.514 5.036 3.653 1.00 98.75 88 ASP A O 1
ATOM 704 N N . VAL A 1 89 ? -8.500 4.788 4.696 1.00 98.88 89 VAL A N 1
ATOM 705 C CA . VAL A 1 89 ? -8.404 3.337 4.887 1.00 98.88 89 VAL A CA 1
ATOM 706 C C . VAL A 1 89 ? -9.333 2.678 3.874 1.00 98.88 89 VAL A C 1
ATOM 708 O O . VAL A 1 89 ? -10.538 2.934 3.846 1.00 98.88 89 VAL A O 1
ATOM 711 N N . PHE A 1 90 ? -8.760 1.823 3.037 1.00 98.88 90 PHE A N 1
ATOM 712 C CA . PHE A 1 90 ? -9.422 1.204 1.902 1.00 98.88 90 PHE A CA 1
ATOM 713 C C . PHE A 1 90 ? -9.794 -0.229 2.249 1.00 98.88 90 PHE A C 1
ATOM 715 O O . PHE A 1 90 ? -8.921 -1.081 2.413 1.00 98.88 90 PHE A O 1
ATOM 722 N N . PHE A 1 91 ? -11.092 -0.506 2.315 1.00 98.88 91 PHE A N 1
ATOM 723 C CA . PHE A 1 91 ? -11.618 -1.854 2.501 1.00 98.88 91 PHE A CA 1
ATOM 724 C C . PHE A 1 91 ? -11.993 -2.473 1.154 1.00 98.88 91 PHE A C 1
ATOM 726 O O . PHE A 1 91 ? -12.653 -1.843 0.325 1.00 98.88 91 PHE A O 1
ATOM 733 N N . ASN A 1 92 ? -11.581 -3.727 0.954 1.00 98.75 92 ASN A N 1
ATOM 734 C CA . ASN A 1 92 ? -11.765 -4.508 -0.273 1.00 98.75 92 ASN A CA 1
ATOM 735 C C . ASN A 1 92 ? -11.337 -3.783 -1.566 1.00 98.75 92 ASN A C 1
ATOM 737 O O . ASN A 1 92 ? -12.090 -3.799 -2.541 1.00 98.75 92 ASN A O 1
ATOM 741 N N . PRO A 1 93 ? -10.151 -3.148 -1.611 1.00 98.69 93 PRO A N 1
ATOM 742 C CA . PRO A 1 93 ? -9.732 -2.399 -2.784 1.00 98.69 93 PRO A CA 1
ATOM 743 C C . PRO A 1 93 ? -9.486 -3.324 -3.983 1.00 98.69 93 PRO A C 1
ATOM 745 O O . PRO A 1 93 ? -8.855 -4.386 -3.866 1.00 98.69 93 PRO A O 1
ATOM 748 N N . VAL A 1 94 ? -9.960 -2.887 -5.149 1.00 98.38 94 VAL A N 1
ATOM 749 C CA . VAL A 1 94 ? -9.750 -3.536 -6.449 1.00 98.38 94 VAL A CA 1
ATOM 750 C C . VAL A 1 94 ? -9.309 -2.513 -7.493 1.00 98.38 94 VAL A C 1
ATOM 752 O O . VAL A 1 94 ? -9.815 -1.395 -7.532 1.00 98.38 94 VAL A O 1
ATOM 755 N N . VAL A 1 95 ? -8.362 -2.886 -8.357 1.00 98.62 95 VAL A N 1
ATOM 756 C CA . VAL A 1 95 ? -7.953 -2.056 -9.502 1.00 98.62 95 VAL A CA 1
ATOM 757 C C . VAL A 1 95 ? -8.939 -2.284 -10.642 1.00 98.62 95 VAL A C 1
ATOM 759 O O . VAL A 1 95 ? -9.036 -3.399 -11.149 1.00 98.62 95 VAL A O 1
ATOM 762 N N . ILE A 1 96 ? -9.643 -1.234 -11.063 1.00 98.62 96 ILE A N 1
ATOM 763 C CA . ILE A 1 96 ? -10.637 -1.295 -12.148 1.00 98.62 96 ILE A CA 1
ATOM 764 C C . ILE A 1 96 ? -10.112 -0.736 -13.475 1.00 98.62 96 ILE A C 1
ATOM 766 O O . ILE A 1 96 ? -10.653 -1.045 -14.532 1.00 98.62 96 ILE A O 1
ATOM 770 N N . ALA A 1 97 ? -9.048 0.069 -13.438 1.00 98.69 97 ALA A N 1
ATOM 771 C CA . ALA A 1 97 ? -8.347 0.551 -14.624 1.00 98.69 97 ALA A CA 1
ATOM 772 C C . ALA A 1 97 ? -6.878 0.840 -14.298 1.00 98.69 97 ALA A C 1
ATOM 774 O O . ALA A 1 97 ? -6.539 1.154 -13.157 1.00 98.69 97 ALA A O 1
ATOM 775 N N . LYS A 1 98 ? -6.004 0.750 -15.302 1.00 98.50 98 LYS A N 1
ATOM 776 C CA . LYS A 1 98 ? -4.575 1.058 -15.176 1.00 98.50 98 LYS A CA 1
ATOM 777 C C . LYS A 1 98 ? -3.995 1.525 -16.507 1.00 98.50 98 LYS A C 1
ATOM 779 O O . LYS A 1 98 ? -4.462 1.098 -17.558 1.00 98.50 98 LYS A O 1
ATOM 784 N N . SER A 1 99 ? -2.992 2.394 -16.459 1.00 98.38 99 SER A N 1
ATOM 785 C CA . SER A 1 99 ? -2.259 2.849 -17.645 1.00 98.38 99 SER A CA 1
ATOM 786 C C . SER A 1 99 ? -1.254 1.806 -18.130 1.00 98.38 99 SER A C 1
ATOM 788 O O . SER A 1 99 ? -0.640 1.130 -17.309 1.00 98.38 99 SER A O 1
ATOM 790 N N . GLU A 1 100 ? -0.963 1.769 -19.429 1.00 97.62 100 GLU A N 1
ATOM 791 C CA . GLU A 1 100 ? 0.159 0.974 -19.960 1.00 97.62 100 GLU A CA 1
ATOM 792 C C . GLU A 1 100 ? 1.525 1.538 -19.542 1.00 97.62 100 GLU A C 1
ATOM 794 O O . GLU A 1 100 ? 2.443 0.779 -19.234 1.00 97.62 100 GLU A O 1
ATOM 799 N N . SER A 1 101 ? 1.647 2.869 -19.449 1.00 97.88 101 SER A N 1
ATOM 800 C CA . SER A 1 101 ? 2.869 3.530 -18.982 1.00 97.88 101 SER A CA 1
ATOM 801 C C . SER A 1 101 ? 3.220 3.102 -17.559 1.00 97.88 101 SER A C 1
ATOM 803 O O . SER A 1 101 ? 2.353 3.108 -16.671 1.00 97.88 101 SER A O 1
ATOM 805 N N . LYS A 1 102 ? 4.499 2.799 -17.338 1.00 98.25 102 LYS A N 1
ATOM 806 C CA . LYS A 1 102 ? 5.045 2.434 -16.035 1.00 98.25 102 LYS A CA 1
ATOM 807 C C . LYS A 1 102 ? 6.059 3.456 -15.549 1.00 98.25 102 LYS A C 1
ATOM 809 O O . LYS A 1 102 ? 6.724 4.109 -16.348 1.00 98.25 102 LYS A O 1
ATOM 814 N N . ILE A 1 103 ? 6.158 3.542 -14.234 1.00 98.31 103 ILE A N 1
ATOM 815 C CA . ILE A 1 103 ? 7.101 4.383 -13.506 1.00 98.31 103 ILE A CA 1
ATOM 816 C C . ILE A 1 103 ? 7.754 3.575 -12.384 1.00 98.31 103 ILE A C 1
ATOM 818 O O . ILE A 1 103 ? 7.182 2.579 -11.931 1.00 98.31 103 ILE A O 1
ATOM 822 N N . ALA A 1 104 ? 8.918 4.010 -11.925 1.00 98.31 104 ALA A N 1
ATOM 823 C CA . ALA A 1 104 ? 9.571 3.515 -10.719 1.00 98.31 104 ALA A CA 1
ATOM 824 C C . ALA A 1 104 ? 10.181 4.688 -9.943 1.00 98.31 104 ALA A C 1
ATOM 826 O O . ALA A 1 104 ? 10.589 5.678 -10.544 1.00 98.31 104 ALA A O 1
ATOM 827 N N . LEU A 1 105 ? 10.276 4.572 -8.617 1.00 97.81 105 LEU A N 1
ATOM 828 C CA . LEU A 1 105 ? 11.037 5.538 -7.825 1.00 97.81 105 LEU A CA 1
ATOM 829 C C . LEU A 1 105 ? 12.525 5.401 -8.146 1.00 97.81 105 LEU A C 1
ATOM 831 O O . LEU A 1 105 ? 13.070 4.296 -8.094 1.00 97.81 105 LEU A O 1
ATOM 835 N N . SER A 1 106 ? 13.184 6.523 -8.417 1.00 96.25 106 SER A N 1
ATOM 836 C CA . SER A 1 106 ? 14.632 6.595 -8.663 1.00 96.25 106 SER A CA 1
ATOM 837 C C . SER A 1 106 ? 15.479 6.006 -7.525 1.00 96.25 106 SER A C 1
ATOM 839 O O . SER A 1 106 ? 16.544 5.449 -7.771 1.00 96.25 106 SER A O 1
ATOM 841 N N . GLN A 1 107 ? 14.981 6.065 -6.288 1.00 95.25 107 GLN A N 1
ATOM 842 C CA . GLN A 1 107 ? 15.645 5.525 -5.095 1.00 95.25 107 GLN A CA 1
ATOM 843 C C . GLN A 1 107 ? 15.230 4.076 -4.762 1.00 95.25 107 GLN A C 1
ATOM 845 O O . GLN A 1 107 ? 15.710 3.502 -3.783 1.00 95.25 107 GLN A O 1
ATOM 850 N N . GLY A 1 108 ? 14.340 3.471 -5.557 1.00 96.06 108 GLY A N 1
ATOM 851 C CA . GLY A 1 108 ? 13.691 2.197 -5.242 1.00 96.06 108 GLY A CA 1
ATOM 852 C C . GLY A 1 108 ? 12.595 2.330 -4.177 1.00 96.06 108 GLY A C 1
ATOM 853 O O . GLY A 1 108 ? 12.229 3.427 -3.757 1.00 96.06 108 GLY A O 1
ATOM 854 N N . GLU A 1 109 ? 12.043 1.195 -3.746 1.00 97.12 109 GLU A N 1
ATOM 855 C CA . GLU A 1 109 ? 11.036 1.132 -2.678 1.00 97.12 109 GLU A CA 1
ATOM 856 C C . GLU A 1 109 ? 11.624 0.540 -1.386 1.00 97.12 109 GLU A C 1
ATOM 858 O O . GLU A 1 109 ? 12.600 -0.210 -1.402 1.00 97.12 109 GLU A O 1
ATOM 863 N N . GLY A 1 110 ? 10.986 0.847 -0.256 1.00 96.00 110 GLY A N 1
ATOM 864 C CA . GLY A 1 110 ? 11.224 0.201 1.033 1.00 96.00 110 GLY A CA 1
ATOM 865 C C . GLY A 1 110 ? 9.925 -0.353 1.616 1.00 96.00 110 GLY A C 1
ATOM 866 O O . GLY A 1 110 ? 8.837 0.002 1.175 1.00 96.00 110 GLY A O 1
ATOM 867 N N . CYS A 1 111 ? 10.026 -1.225 2.620 1.00 97.19 111 CYS A N 1
ATOM 868 C CA . CYS A 1 111 ? 8.861 -1.780 3.310 1.00 97.19 111 CYS A CA 1
ATOM 869 C C . CYS A 1 111 ? 9.172 -2.019 4.791 1.00 97.19 111 CYS A C 1
ATOM 871 O O . CYS A 1 111 ? 10.187 -2.629 5.126 1.00 97.19 111 CYS A O 1
ATOM 873 N N . LEU A 1 112 ? 8.259 -1.616 5.680 1.00 95.38 112 LEU A N 1
ATOM 874 C CA . LEU A 1 112 ? 8.386 -1.800 7.134 1.00 95.38 112 LEU A CA 1
ATOM 875 C C . LEU A 1 112 ? 8.501 -3.283 7.550 1.00 95.38 112 LEU A C 1
ATOM 877 O O . LEU A 1 112 ? 9.062 -3.610 8.601 1.00 95.38 112 LEU A O 1
ATOM 881 N N . SER A 1 113 ? 8.004 -4.189 6.703 1.00 96.50 113 SER A N 1
ATOM 882 C CA . SER A 1 113 ? 8.015 -5.642 6.912 1.00 96.50 113 SER A CA 1
ATOM 883 C C . SER A 1 113 ? 9.200 -6.367 6.258 1.00 96.50 113 SER A C 1
ATOM 885 O O . SER A 1 113 ? 9.323 -7.588 6.396 1.00 96.50 113 SER A O 1
ATOM 887 N N . VAL A 1 114 ? 10.099 -5.654 5.571 1.00 95.50 114 VAL A N 1
ATOM 888 C CA . VAL A 1 114 ? 11.312 -6.227 4.968 1.00 95.50 114 VAL A CA 1
ATOM 889 C C . VAL A 1 114 ? 12.536 -5.680 5.701 1.00 95.50 114 VAL A C 1
ATOM 891 O O . VAL A 1 114 ? 12.866 -4.501 5.629 1.00 95.50 114 VAL A O 1
ATOM 894 N N . GLY A 1 115 ? 13.203 -6.545 6.469 1.00 91.75 115 GLY A N 1
ATOM 895 C CA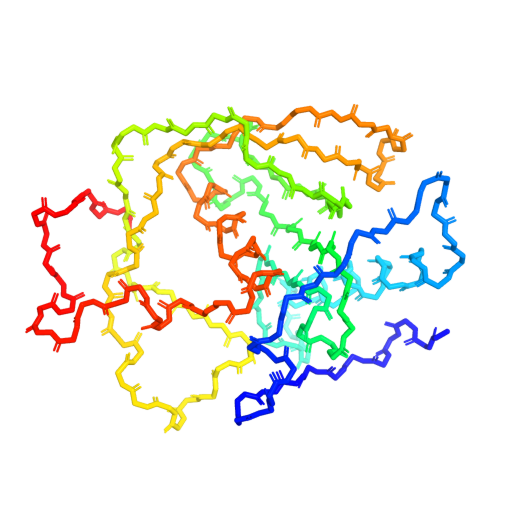 . GLY A 1 115 ? 14.371 -6.155 7.258 1.00 91.75 115 GLY A CA 1
ATOM 896 C C . GLY A 1 115 ? 15.585 -5.820 6.387 1.00 91.75 115 GLY A C 1
ATOM 897 O O . GLY A 1 115 ? 15.780 -6.408 5.325 1.00 91.75 115 GLY A O 1
ATOM 898 N N . ARG A 1 116 ? 16.463 -4.930 6.870 1.00 87.56 116 ARG A N 1
ATOM 899 C CA . ARG A 1 116 ? 17.713 -4.538 6.177 1.00 87.56 116 ARG A CA 1
ATOM 900 C C . ARG A 1 116 ? 18.668 -5.709 5.901 1.00 87.56 116 ARG A C 1
ATOM 902 O O . ARG A 1 116 ? 19.542 -5.605 5.054 1.00 87.56 116 ARG A O 1
ATOM 909 N N . ASN A 1 117 ? 18.507 -6.821 6.614 1.00 89.62 117 ASN A N 1
ATOM 910 C CA . ASN A 1 117 ? 19.273 -8.053 6.430 1.00 89.62 117 ASN A CA 1
ATOM 911 C C . ASN A 1 117 ? 18.849 -8.869 5.192 1.00 89.62 117 ASN A C 1
ATOM 913 O O . ASN A 1 117 ? 19.552 -9.808 4.819 1.00 89.62 117 ASN A O 1
ATOM 917 N N . ILE A 1 118 ? 17.709 -8.555 4.569 1.00 91.12 118 ILE A N 1
ATOM 918 C CA . ILE A 1 118 ? 17.275 -9.195 3.324 1.00 91.12 118 ILE A CA 1
ATOM 919 C C . ILE A 1 118 ? 18.120 -8.643 2.165 1.00 91.12 118 ILE A C 1
ATOM 921 O O . ILE A 1 118 ? 18.306 -7.437 2.033 1.00 91.12 118 ILE A O 1
ATOM 925 N N . LYS A 1 119 ? 18.680 -9.521 1.332 1.00 88.81 119 LYS A N 1
ATOM 926 C CA . LYS A 1 119 ? 19.494 -9.117 0.172 1.00 88.81 119 LYS A CA 1
ATOM 927 C C . LYS A 1 119 ? 18.601 -8.726 -1.012 1.00 88.81 119 LYS A C 1
ATOM 929 O O . LYS A 1 119 ? 17.424 -9.069 -1.028 1.00 88.81 119 LYS A O 1
ATOM 934 N N . ASN A 1 120 ? 19.185 -8.062 -2.011 1.00 86.62 120 ASN A N 1
ATOM 935 C CA . ASN A 1 120 ? 18.544 -7.747 -3.298 1.00 86.62 120 ASN A CA 1
ATOM 936 C C . ASN A 1 120 ? 17.294 -6.856 -3.176 1.00 86.62 120 ASN A C 1
ATOM 938 O O . ASN A 1 120 ? 16.308 -7.054 -3.874 1.00 86.62 120 ASN A O 1
ATOM 942 N N . GLN A 1 121 ? 17.341 -5.882 -2.266 1.00 93.06 121 GLN A N 1
ATOM 943 C CA . GLN A 1 121 ? 16.278 -4.885 -2.093 1.00 93.06 121 GLN A CA 1
ATOM 944 C C . GLN A 1 121 ? 16.484 -3.629 -2.952 1.00 93.06 121 GLN A C 1
ATOM 946 O O . GLN A 1 121 ? 15.578 -2.816 -3.068 1.00 93.06 121 GLN A O 1
ATOM 951 N N . SER A 1 122 ? 17.678 -3.447 -3.523 1.00 94.38 122 SER A N 1
ATOM 952 C CA . SER A 1 122 ? 18.010 -2.287 -4.351 1.00 94.38 122 SER A CA 1
ATOM 953 C C . SER A 1 122 ? 17.625 -2.565 -5.800 1.00 94.38 122 SER A C 1
ATOM 955 O O . SER A 1 122 ? 18.122 -3.528 -6.386 1.00 94.38 122 SER A O 1
ATOM 957 N N . GLY A 1 123 ? 16.736 -1.742 -6.351 1.00 96.19 123 GLY A N 1
ATOM 958 C CA . GLY A 1 123 ? 16.287 -1.844 -7.732 1.00 96.19 123 GLY A CA 1
ATOM 959 C C . GLY A 1 123 ? 15.004 -1.064 -8.005 1.00 96.19 123 GLY A C 1
ATOM 960 O O . GLY A 1 123 ? 14.257 -0.697 -7.094 1.00 96.19 123 GLY A O 1
ATOM 961 N N . ALA A 1 124 ? 14.744 -0.854 -9.289 1.00 97.62 124 ALA A N 1
ATOM 962 C CA . ALA A 1 124 ? 13.533 -0.278 -9.833 1.00 97.62 124 ALA A CA 1
ATOM 963 C C . ALA A 1 124 ? 12.336 -1.206 -9.588 1.00 97.62 124 ALA A C 1
ATOM 965 O O . ALA A 1 124 ? 12.308 -2.358 -10.030 1.00 97.62 124 ALA A O 1
ATOM 966 N N . VAL A 1 125 ? 11.307 -0.681 -8.926 1.00 98.31 125 VAL A N 1
ATOM 967 C CA . VAL A 1 125 ? 10.022 -1.365 -8.758 1.00 98.31 125 VAL A CA 1
ATOM 968 C C . VAL A 1 125 ? 9.012 -0.728 -9.698 1.00 98.31 125 VAL A C 1
ATOM 970 O O . VAL A 1 125 ? 8.410 0.299 -9.397 1.00 98.31 125 VAL A O 1
ATOM 973 N N . TYR A 1 126 ? 8.838 -1.337 -10.870 1.00 98.31 126 TYR A N 1
ATOM 974 C CA . TYR A 1 126 ? 7.943 -0.792 -11.885 1.00 98.31 126 TYR A CA 1
ATOM 975 C C . TYR A 1 126 ? 6.468 -0.986 -11.533 1.00 98.31 126 TYR A C 1
ATOM 977 O O . TYR A 1 126 ? 5.973 -2.104 -11.334 1.00 98.31 126 TYR A O 1
ATOM 985 N N . ARG A 1 127 ? 5.754 0.137 -11.528 1.00 98.56 127 ARG A N 1
ATOM 986 C CA . ARG A 1 127 ? 4.342 0.293 -11.172 1.00 98.56 127 ARG A CA 1
ATOM 987 C C . ARG A 1 127 ? 3.617 0.986 -12.319 1.00 98.56 127 ARG A C 1
ATOM 989 O O . ARG A 1 127 ? 4.220 1.746 -13.070 1.00 98.56 127 ARG A O 1
ATOM 996 N N . HIS A 1 128 ? 2.322 0.740 -12.478 1.00 98.62 128 HIS A N 1
ATOM 997 C CA . HIS A 1 128 ? 1.525 1.499 -13.441 1.00 98.62 128 HIS A CA 1
ATOM 998 C C . HIS A 1 128 ? 1.466 2.971 -13.011 1.00 98.62 128 HIS A C 1
ATOM 1000 O O . HIS A 1 128 ? 1.169 3.250 -11.850 1.00 98.62 128 HIS A O 1
ATOM 1006 N N . LYS A 1 129 ? 1.734 3.896 -13.942 1.00 98.44 129 LYS A N 1
ATOM 1007 C CA . LYS A 1 129 ? 1.770 5.350 -13.689 1.00 98.44 129 LYS A CA 1
ATOM 1008 C C . LYS A 1 129 ? 0.447 5.901 -13.175 1.00 98.44 129 LYS A C 1
ATOM 1010 O O . LYS A 1 129 ? 0.434 6.827 -12.374 1.00 98.44 129 LYS A O 1
ATOM 1015 N N . ARG A 1 130 ? -0.667 5.347 -13.649 1.00 98.50 130 ARG A N 1
ATOM 1016 C CA . ARG A 1 130 ? -2.016 5.701 -13.212 1.00 98.50 130 ARG A CA 1
ATOM 1017 C C . ARG A 1 130 ? -2.830 4.442 -12.991 1.00 98.50 130 ARG A C 1
ATOM 1019 O O . ARG A 1 130 ? -2.785 3.523 -13.813 1.00 98.50 130 ARG A O 1
ATOM 1026 N N . ILE A 1 131 ? -3.599 4.421 -11.914 1.00 98.75 131 ILE A N 1
ATOM 1027 C CA . ILE A 1 131 ? -4.577 3.377 -11.620 1.00 98.75 131 ILE A CA 1
ATOM 1028 C C . ILE A 1 131 ? -5.880 4.026 -11.169 1.00 98.75 131 ILE A C 1
ATOM 1030 O O . ILE A 1 131 ? -5.874 5.090 -10.558 1.00 98.75 131 ILE A O 1
ATOM 1034 N N . VAL A 1 132 ? -6.993 3.350 -11.420 1.00 98.75 132 VAL A N 1
ATOM 1035 C CA . VAL A 1 132 ? -8.257 3.651 -10.754 1.00 98.75 132 VAL A CA 1
ATOM 1036 C C . VAL A 1 132 ? -8.575 2.481 -9.841 1.00 98.75 132 VAL A C 1
ATOM 1038 O O . VAL A 1 132 ? -8.666 1.343 -10.312 1.00 98.75 132 VAL A O 1
ATOM 1041 N N . ILE A 1 133 ? -8.729 2.758 -8.549 1.00 98.62 133 ILE A N 1
ATOM 1042 C CA . ILE A 1 133 ? -9.159 1.767 -7.561 1.00 98.62 133 ILE A CA 1
ATOM 1043 C C . ILE A 1 133 ? -10.608 2.018 -7.154 1.00 98.62 133 ILE A C 1
ATOM 1045 O O . ILE A 1 133 ? -11.031 3.164 -7.024 1.00 98.62 133 ILE A O 1
ATOM 1049 N N . GLU A 1 134 ? -11.365 0.949 -6.946 1.00 98.75 134 GLU A N 1
ATOM 1050 C CA . GLU A 1 134 ? -12.676 0.974 -6.297 1.00 98.75 134 GLU A CA 1
ATOM 1051 C C . GLU A 1 134 ? -12.545 0.301 -4.930 1.00 98.75 134 GLU A C 1
ATOM 1053 O O . GLU A 1 134 ? -11.961 -0.778 -4.821 1.00 98.75 134 GLU A O 1
ATOM 1058 N N . ALA A 1 135 ? -13.021 0.964 -3.878 1.00 98.75 135 ALA A N 1
ATOM 1059 C CA . ALA A 1 135 ? -12.918 0.478 -2.505 1.00 98.75 135 ALA A CA 1
ATOM 1060 C C . ALA A 1 135 ? -14.016 1.089 -1.630 1.00 98.75 135 ALA A C 1
ATOM 1062 O O . ALA A 1 135 ? -14.549 2.158 -1.942 1.00 98.75 135 ALA A O 1
ATOM 1063 N N . TYR A 1 136 ? -14.317 0.441 -0.505 1.00 98.81 136 TYR A N 1
ATOM 1064 C CA . TYR A 1 136 ? -15.092 1.060 0.565 1.00 98.81 136 TYR A CA 1
ATOM 1065 C C . TYR A 1 136 ? -14.187 1.981 1.395 1.00 98.81 136 TYR A C 1
ATOM 1067 O O . TYR A 1 136 ? -13.185 1.535 1.955 1.00 98.81 136 TYR A O 1
ATOM 1075 N N . SER A 1 137 ? -14.552 3.262 1.454 1.00 98.75 137 SER A N 1
ATOM 1076 C CA . SER A 1 137 ? -13.864 4.305 2.219 1.00 98.75 137 SER A CA 1
ATOM 1077 C C . SER A 1 137 ? -14.209 4.224 3.700 1.00 98.75 137 SER A C 1
ATOM 1079 O O . SER A 1 137 ? -15.391 4.235 4.069 1.00 98.75 137 SER A O 1
ATOM 1081 N N . TYR A 1 138 ? -13.195 4.233 4.562 1.00 98.56 138 TYR A N 1
ATOM 1082 C CA . TYR A 1 138 ? -13.422 4.327 5.998 1.00 98.56 138 TYR A CA 1
ATOM 1083 C C . TYR A 1 138 ? -13.928 5.699 6.426 1.00 98.56 138 TYR A C 1
ATOM 1085 O O . TYR A 1 138 ? -14.805 5.755 7.288 1.00 98.56 138 TYR A O 1
ATOM 1093 N N . PHE A 1 139 ? -13.414 6.791 5.860 1.00 98.38 139 PHE A N 1
ATOM 1094 C CA . PHE A 1 139 ? -13.842 8.134 6.264 1.00 98.38 139 PHE A CA 1
ATOM 1095 C C . PHE A 1 139 ? -15.207 8.514 5.677 1.00 98.38 139 PHE A C 1
ATOM 1097 O O . PHE A 1 139 ? -16.051 9.049 6.389 1.00 98.38 139 PHE A O 1
ATOM 1104 N N . GLU A 1 140 ? -15.463 8.181 4.410 1.00 98.06 140 GLU A N 1
ATOM 1105 C CA . GLU A 1 140 ? -16.710 8.538 3.712 1.00 98.06 140 GLU A CA 1
ATOM 1106 C C . GLU A 1 140 ? -17.845 7.526 3.920 1.00 98.06 140 GLU A C 1
ATOM 1108 O O . GLU A 1 140 ? -18.977 7.783 3.507 1.00 98.06 140 GLU A O 1
ATOM 1113 N N . LYS A 1 141 ? -17.544 6.357 4.504 1.00 98.06 141 LYS A N 1
ATOM 1114 C CA . LYS A 1 141 ? -18.498 5.268 4.788 1.00 98.06 141 LYS A CA 1
ATOM 1115 C C . LYS A 1 141 ? -19.296 4.799 3.559 1.00 98.06 141 LYS A C 1
ATOM 1117 O O . LYS A 1 141 ? -20.476 4.466 3.655 1.00 98.06 141 LYS A O 1
ATOM 1122 N N . LYS A 1 142 ? -18.657 4.773 2.386 1.00 98.25 142 LYS A N 1
ATOM 1123 C CA . LYS A 1 142 ? -19.264 4.331 1.119 1.00 98.25 142 LYS A CA 1
ATOM 1124 C C . LYS A 1 142 ? -18.225 3.785 0.148 1.00 98.25 142 LYS A C 1
ATOM 1126 O O . LYS A 1 142 ? -17.041 4.110 0.246 1.00 98.25 142 LYS A O 1
ATOM 1131 N N . VAL A 1 143 ? -18.682 2.996 -0.824 1.00 98.56 143 VAL A N 1
ATOM 1132 C CA . VAL A 1 143 ? -17.854 2.607 -1.972 1.00 98.56 143 VAL A CA 1
ATOM 1133 C C . VAL A 1 143 ? -17.650 3.815 -2.877 1.00 98.56 143 VAL A C 1
ATOM 1135 O O . VAL A 1 143 ? -18.607 4.512 -3.220 1.00 98.56 143 VAL A O 1
ATOM 1138 N N . LYS A 1 144 ? -16.404 4.069 -3.269 1.00 98.19 144 LYS A N 1
ATOM 1139 C CA . LYS A 1 144 ? -16.063 5.100 -4.250 1.00 98.19 144 LYS A CA 1
ATOM 1140 C C . LYS A 1 144 ? -14.844 4.696 -5.067 1.00 98.19 144 LYS A C 1
ATOM 1142 O O . LYS A 1 144 ? -14.127 3.749 -4.742 1.00 98.19 144 LYS A O 1
ATOM 1147 N N . ARG A 1 145 ? -14.633 5.444 -6.146 1.00 98.44 145 ARG A N 1
ATOM 1148 C CA . ARG A 1 145 ? -13.480 5.305 -7.028 1.00 98.44 145 ARG A CA 1
ATOM 1149 C C . ARG A 1 145 ? -12.449 6.375 -6.708 1.00 98.44 145 ARG A C 1
ATOM 1151 O O . ARG A 1 145 ? -12.816 7.517 -6.432 1.00 98.44 145 ARG A O 1
ATOM 1158 N N . TYR A 1 146 ? -11.184 5.993 -6.777 1.00 98.38 146 TYR A N 1
ATOM 1159 C CA . TYR A 1 146 ? -10.042 6.875 -6.592 1.00 98.38 146 TYR A CA 1
ATOM 1160 C C . TYR A 1 146 ? -9.162 6.767 -7.824 1.00 98.38 146 TYR A C 1
ATOM 1162 O O . TYR A 1 146 ? -8.732 5.675 -8.194 1.00 98.38 146 TYR A O 1
ATOM 1170 N N . ASP A 1 147 ? -8.934 7.903 -8.463 1.00 98.25 147 ASP A N 1
ATOM 1171 C CA . ASP A 1 147 ? -8.032 8.039 -9.592 1.00 98.25 147 ASP A CA 1
ATOM 1172 C C . ASP A 1 147 ? -6.673 8.493 -9.069 1.00 98.25 147 ASP A C 1
ATOM 1174 O O . ASP A 1 147 ? -6.532 9.604 -8.560 1.00 98.25 147 ASP A O 1
ATOM 1178 N N . LEU A 1 148 ? -5.704 7.587 -9.124 1.00 98.38 148 LEU A N 1
ATOM 1179 C CA . LEU A 1 148 ? -4.392 7.758 -8.524 1.00 98.38 148 LEU A CA 1
ATOM 1180 C C . LEU A 1 148 ? -3.346 7.807 -9.624 1.00 98.38 148 LEU A C 1
ATOM 1182 O O . LEU A 1 148 ? -3.362 6.991 -10.550 1.00 98.38 148 LEU A O 1
ATOM 1186 N N . LYS A 1 149 ? -2.400 8.731 -9.492 1.00 98.19 149 LYS A N 1
ATOM 1187 C CA . LYS A 1 149 ? -1.330 8.946 -10.460 1.00 98.19 149 LYS A CA 1
ATOM 1188 C C . LYS A 1 149 ? 0.002 9.121 -9.740 1.00 98.19 149 LYS A C 1
ATOM 1190 O O . LYS A 1 149 ? 0.020 9.576 -8.602 1.00 98.19 149 LYS A O 1
ATOM 1195 N N . ASP A 1 150 ? 1.089 8.773 -10.416 1.00 98.00 150 ASP A N 1
ATOM 1196 C CA . ASP A 1 150 ? 2.463 8.998 -9.976 1.00 98.00 150 ASP A CA 1
ATOM 1197 C C . ASP A 1 150 ? 2.705 8.401 -8.571 1.00 98.00 150 ASP A C 1
ATOM 1199 O O . ASP A 1 150 ? 2.427 7.216 -8.361 1.00 98.00 150 ASP A O 1
ATOM 1203 N N . TYR A 1 151 ? 3.194 9.181 -7.604 1.00 98.31 151 TYR A N 1
ATOM 1204 C CA . TYR A 1 151 ? 3.570 8.672 -6.279 1.00 98.31 151 TYR A CA 1
ATOM 1205 C C . TYR A 1 151 ? 2.420 7.959 -5.519 1.00 98.31 151 TYR A C 1
ATOM 1207 O O . TYR A 1 151 ? 2.589 6.793 -5.152 1.00 98.31 151 TYR A O 1
ATOM 1215 N N . PRO A 1 152 ? 1.211 8.537 -5.369 1.00 98.31 152 PRO A N 1
ATOM 1216 C CA . PRO A 1 152 ? 0.050 7.835 -4.805 1.00 98.31 152 PRO A CA 1
ATOM 1217 C C . PRO A 1 152 ? -0.315 6.522 -5.510 1.00 98.31 152 PRO A C 1
ATOM 1219 O O . PRO A 1 152 ? -0.750 5.570 -4.858 1.00 98.31 152 PRO A O 1
ATOM 1222 N N . ALA A 1 153 ? -0.128 6.433 -6.833 1.00 98.56 153 ALA A N 1
ATOM 1223 C CA . ALA A 1 153 ? -0.372 5.191 -7.568 1.00 98.56 153 ALA A CA 1
ATOM 1224 C C . ALA A 1 153 ? 0.663 4.112 -7.220 1.00 98.56 153 ALA A C 1
ATOM 1226 O O . ALA A 1 153 ? 0.300 2.934 -7.138 1.00 98.56 153 ALA A O 1
ATOM 1227 N N . ILE A 1 154 ? 1.929 4.496 -7.011 1.00 98.75 154 ILE A N 1
ATOM 1228 C CA . ILE A 1 154 ? 2.992 3.598 -6.538 1.00 98.75 154 ILE A CA 1
ATOM 1229 C C . ILE A 1 154 ? 2.626 3.049 -5.157 1.00 98.75 154 ILE A C 1
ATOM 1231 O O . ILE A 1 154 ? 2.565 1.828 -4.996 1.00 98.75 154 ILE A O 1
ATOM 1235 N N . VAL A 1 155 ? 2.303 3.930 -4.203 1.00 98.81 155 VAL A N 1
ATOM 1236 C CA . VAL A 1 155 ? 1.955 3.548 -2.824 1.00 98.81 155 VAL A CA 1
ATOM 1237 C C . VAL A 1 155 ? 0.747 2.608 -2.808 1.00 98.81 155 VAL A C 1
ATOM 1239 O O . VAL A 1 155 ? 0.817 1.521 -2.244 1.00 98.81 155 VAL A O 1
ATOM 1242 N N . ALA A 1 156 ? -0.337 2.942 -3.513 1.00 98.81 156 ALA A N 1
ATOM 1243 C CA . ALA A 1 156 ? -1.518 2.079 -3.556 1.00 98.81 156 ALA A CA 1
ATOM 1244 C C . ALA A 1 156 ? -1.245 0.701 -4.171 1.00 98.81 156 ALA A C 1
ATOM 1246 O O . ALA A 1 156 ? -1.750 -0.307 -3.682 1.00 98.81 156 ALA A O 1
ATOM 1247 N N . GLN A 1 157 ? -0.424 0.623 -5.221 1.00 98.88 157 GLN A N 1
ATOM 1248 C CA . GLN A 1 157 ? -0.009 -0.664 -5.783 1.00 98.88 157 GLN A CA 1
ATOM 1249 C C . GLN A 1 157 ? 0.885 -1.462 -4.825 1.00 98.88 157 GLN A C 1
ATOM 1251 O O . GLN A 1 157 ? 0.804 -2.691 -4.839 1.00 98.88 157 GLN A O 1
ATOM 1256 N N . HIS A 1 158 ? 1.723 -0.802 -4.018 1.00 98.81 158 HIS A N 1
ATOM 1257 C CA . HIS A 1 158 ? 2.518 -1.457 -2.976 1.00 98.81 158 HIS A CA 1
ATOM 1258 C C . HIS A 1 158 ? 1.616 -2.122 -1.940 1.00 98.81 158 HIS A C 1
ATOM 1260 O O . HIS A 1 158 ? 1.749 -3.315 -1.672 1.00 98.81 158 HIS A O 1
ATOM 1266 N N . GLU A 1 159 ? 0.633 -1.385 -1.433 1.00 98.81 159 GLU A N 1
ATOM 1267 C CA . GLU A 1 159 ? -0.290 -1.927 -0.442 1.00 98.81 159 GLU A CA 1
ATOM 1268 C C . GLU A 1 159 ? -1.220 -3.004 -1.021 1.00 98.81 159 GLU A C 1
ATOM 1270 O O . GLU A 1 159 ? -1.522 -3.995 -0.357 1.00 98.81 159 GLU A O 1
ATOM 1275 N N . LEU A 1 160 ? -1.629 -2.876 -2.287 1.00 98.81 160 LEU A N 1
ATOM 1276 C CA . LEU A 1 160 ? -2.377 -3.921 -2.995 1.00 98.81 160 LEU A CA 1
ATOM 1277 C C . LEU A 1 160 ? -1.584 -5.228 -3.114 1.00 98.81 160 LEU A C 1
ATOM 1279 O O . LEU A 1 160 ? -2.159 -6.302 -2.941 1.00 98.81 160 LEU A O 1
ATOM 1283 N N . ASP A 1 161 ? -0.278 -5.158 -3.380 1.00 98.81 161 ASP A N 1
ATOM 1284 C CA . ASP A 1 161 ? 0.573 -6.350 -3.445 1.00 98.81 161 ASP A CA 1
ATOM 1285 C C . ASP A 1 161 ? 0.612 -7.103 -2.122 1.00 98.81 161 ASP A C 1
ATOM 1287 O O . ASP A 1 161 ? 0.522 -8.334 -2.122 1.00 98.81 161 ASP A O 1
ATOM 1291 N N . HIS A 1 162 ? 0.685 -6.378 -1.003 1.00 98.81 162 HIS A N 1
ATOM 1292 C CA . HIS A 1 162 ? 0.612 -6.982 0.321 1.00 98.81 162 HIS A CA 1
ATOM 1293 C C . HIS A 1 162 ? -0.660 -7.823 0.485 1.00 98.81 162 HIS A C 1
ATOM 1295 O O . HIS A 1 162 ? -0.584 -8.952 0.970 1.00 98.81 162 HIS A O 1
ATOM 1301 N N . LEU A 1 163 ? -1.812 -7.334 0.011 1.00 98.75 163 LEU A N 1
ATOM 1302 C CA . LEU A 1 163 ? -3.078 -8.079 0.077 1.00 98.75 163 LEU A CA 1
ATOM 1303 C C . LEU A 1 163 ? -3.067 -9.379 -0.742 1.00 98.75 163 LEU A C 1
ATOM 1305 O O . LEU A 1 163 ? -3.863 -10.282 -0.473 1.00 98.75 163 LEU A O 1
ATOM 1309 N N . ASP A 1 164 ? -2.174 -9.483 -1.723 1.00 98.62 164 ASP A N 1
ATOM 1310 C CA . ASP A 1 164 ? -2.007 -10.649 -2.587 1.00 98.62 164 ASP A CA 1
ATOM 1311 C C . ASP A 1 164 ? -0.786 -11.513 -2.202 1.00 98.62 164 ASP A C 1
ATOM 1313 O O . ASP A 1 164 ? -0.448 -12.457 -2.924 1.00 98.62 164 ASP A O 1
ATOM 1317 N N . GLY A 1 165 ? -0.132 -11.221 -1.069 1.00 98.19 165 GLY A N 1
ATOM 1318 C CA . GLY A 1 165 ? 1.048 -11.945 -0.579 1.00 98.19 165 GLY A CA 1
ATOM 1319 C C . GLY A 1 165 ? 2.344 -11.638 -1.342 1.00 98.19 165 GLY A C 1
ATOM 1320 O O . GLY A 1 165 ? 3.304 -12.418 -1.294 1.00 98.19 165 GLY A O 1
ATOM 1321 N N . LYS A 1 166 ? 2.377 -10.524 -2.074 1.00 98.38 166 LYS A N 1
ATOM 1322 C CA . LYS A 1 166 ? 3.534 -10.048 -2.838 1.00 98.38 166 LYS A CA 1
ATOM 1323 C C . LYS A 1 166 ? 4.240 -8.927 -2.082 1.00 98.38 166 LYS A C 1
ATOM 1325 O O . LYS A 1 166 ? 3.629 -8.188 -1.319 1.00 98.38 166 LYS A O 1
ATOM 1330 N N . LEU A 1 167 ? 5.543 -8.812 -2.300 1.00 98.00 167 LEU A N 1
ATOM 1331 C CA . LEU A 1 167 ? 6.396 -7.771 -1.737 1.00 98.00 167 LEU A CA 1
ATOM 1332 C C . LEU A 1 167 ? 7.115 -7.040 -2.870 1.00 98.00 167 LEU A C 1
ATOM 1334 O O . LEU A 1 167 ? 7.330 -7.606 -3.941 1.00 98.00 167 LEU A O 1
ATOM 1338 N N . PHE A 1 168 ? 7.545 -5.802 -2.623 1.00 98.00 168 PHE A N 1
ATOM 1339 C CA . PHE A 1 168 ? 8.235 -4.991 -3.634 1.00 98.00 168 PHE A CA 1
ATOM 1340 C C . PHE A 1 168 ? 9.476 -5.690 -4.223 1.00 98.00 168 PHE A C 1
ATOM 1342 O O . PHE A 1 168 ? 9.715 -5.608 -5.424 1.00 98.00 168 PHE A O 1
ATOM 1349 N N . ILE A 1 169 ? 10.211 -6.457 -3.407 1.00 96.94 169 ILE A N 1
ATOM 1350 C CA . ILE A 1 169 ? 11.387 -7.231 -3.838 1.00 96.94 169 ILE A CA 1
ATOM 1351 C C . ILE A 1 169 ? 11.072 -8.272 -4.918 1.00 96.94 169 ILE A C 1
ATOM 1353 O O . ILE A 1 169 ? 11.959 -8.639 -5.678 1.00 96.94 169 ILE A O 1
ATOM 1357 N N . ASP A 1 170 ? 9.821 -8.733 -5.025 1.00 96.44 170 ASP A N 1
ATOM 1358 C CA . ASP A 1 170 ? 9.420 -9.696 -6.058 1.00 96.44 170 ASP A CA 1
ATOM 1359 C C . ASP A 1 170 ? 9.282 -9.040 -7.443 1.00 96.44 170 ASP A C 1
ATOM 1361 O O . ASP A 1 170 ? 9.121 -9.734 -8.447 1.00 96.44 170 ASP A O 1
ATOM 1365 N N . ARG A 1 171 ? 9.283 -7.703 -7.500 1.00 96.25 171 ARG A N 1
ATOM 1366 C CA . ARG A 1 171 ? 9.159 -6.917 -8.735 1.00 96.25 171 ARG A CA 1
ATOM 1367 C C . ARG A 1 171 ? 10.496 -6.429 -9.280 1.00 96.25 171 ARG A C 1
ATOM 1369 O O . ARG A 1 171 ? 10.518 -5.924 -10.400 1.00 96.25 171 ARG A O 1
ATOM 1376 N N . ILE A 1 172 ? 11.569 -6.555 -8.504 1.00 96.81 172 ILE A N 1
ATOM 1377 C CA . ILE A 1 172 ? 12.915 -6.166 -8.921 1.00 96.81 172 ILE A CA 1
ATOM 1378 C C . ILE A 1 172 ? 13.449 -7.240 -9.870 1.00 96.81 172 ILE A C 1
ATOM 1380 O O . ILE A 1 172 ? 13.393 -8.433 -9.565 1.00 96.81 172 ILE A O 1
ATOM 1384 N N . ASP A 1 173 ? 13.972 -6.826 -11.023 1.00 94.12 173 ASP A N 1
ATOM 1385 C CA . ASP A 1 173 ? 14.628 -7.749 -11.947 1.00 94.12 173 ASP A CA 1
ATOM 1386 C C . ASP A 1 173 ? 15.985 -8.185 -11.361 1.00 94.12 173 ASP A C 1
ATOM 1388 O O . ASP A 1 173 ? 16.854 -7.345 -11.133 1.00 94.12 173 ASP A O 1
ATOM 1392 N N . PRO A 1 174 ? 16.209 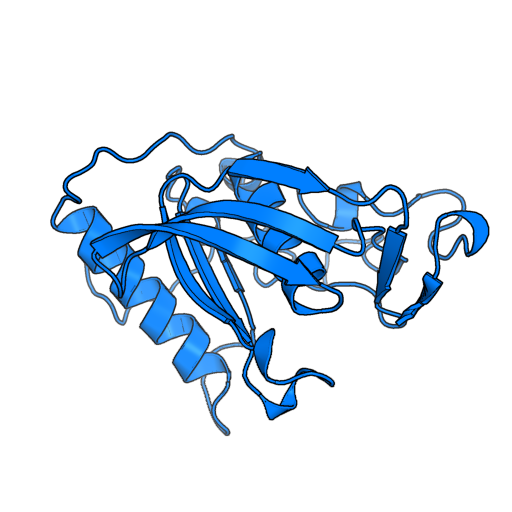-9.485 -11.099 1.00 92.62 174 PRO A N 1
ATOM 1393 C CA . PRO A 1 174 ? 17.446 -9.943 -10.478 1.00 92.62 174 PRO A CA 1
ATOM 1394 C C . PRO A 1 174 ? 18.664 -9.864 -11.409 1.00 92.62 174 PRO A C 1
ATOM 1396 O O . PRO A 1 174 ? 19.789 -9.979 -10.925 1.00 92.62 174 PRO A O 1
ATOM 1399 N N . LYS A 1 175 ? 18.462 -9.735 -12.727 1.00 93.38 175 LYS A N 1
ATOM 1400 C CA . LYS A 1 175 ? 19.547 -9.653 -13.715 1.00 93.38 175 LYS A CA 1
ATOM 1401 C C . LYS A 1 175 ? 19.955 -8.214 -13.986 1.00 93.38 175 LYS A C 1
ATOM 1403 O O . LYS A 1 175 ? 21.144 -7.947 -14.116 1.00 93.38 175 LYS A O 1
ATOM 1408 N N . ASP A 1 176 ? 18.973 -7.324 -14.060 1.00 94.25 176 ASP A N 1
ATOM 1409 C CA . ASP A 1 176 ? 19.188 -5.894 -14.260 1.00 94.25 176 ASP A CA 1
ATOM 1410 C C . ASP A 1 176 ? 18.252 -5.074 -13.353 1.00 94.25 176 ASP A C 1
ATOM 1412 O O . ASP A 1 176 ? 17.184 -4.630 -13.786 1.00 94.25 176 ASP A O 1
ATOM 1416 N N . PRO A 1 177 ? 18.622 -4.891 -12.068 1.00 94.50 177 PRO A N 1
ATOM 1417 C CA . PRO A 1 177 ? 17.753 -4.264 -11.075 1.00 94.50 177 PRO A CA 1
ATOM 1418 C C . PRO A 1 177 ? 17.332 -2.839 -11.419 1.00 94.50 177 PRO A C 1
ATOM 1420 O O . PRO A 1 177 ? 16.334 -2.378 -10.880 1.00 94.50 177 PRO A O 1
ATOM 1423 N N . TRP A 1 178 ? 18.060 -2.145 -12.294 1.00 95.81 178 TRP A N 1
ATOM 1424 C CA . TRP A 1 178 ? 17.809 -0.751 -12.663 1.00 95.81 178 TRP A CA 1
ATOM 1425 C C . TRP A 1 178 ? 17.503 -0.576 -14.156 1.00 95.81 178 TRP A C 1
ATOM 1427 O O . TRP A 1 178 ? 17.648 0.526 -14.679 1.00 95.81 178 TRP A O 1
ATOM 1437 N N . ASP A 1 179 ? 17.046 -1.642 -14.822 1.00 93.50 179 ASP A N 1
ATOM 1438 C CA . ASP A 1 179 ? 16.649 -1.647 -16.234 1.00 93.50 179 ASP A CA 1
ATOM 1439 C C . ASP A 1 179 ? 15.678 -0.502 -16.548 1.00 93.50 179 ASP A C 1
ATOM 1441 O O . ASP A 1 179 ? 14.491 -0.585 -16.229 1.00 93.50 179 ASP A O 1
ATOM 1445 N N . SER A 1 180 ? 16.173 0.553 -17.195 1.00 92.44 180 SER A N 1
ATOM 1446 C CA . SER A 1 180 ? 15.422 1.765 -17.541 1.00 92.44 180 SER A CA 1
ATOM 1447 C C . SER A 1 180 ? 14.499 1.593 -18.750 1.00 92.44 180 SER A C 1
ATOM 1449 O O . SER A 1 180 ? 13.715 2.485 -19.062 1.00 92.44 180 SER A O 1
ATOM 1451 N N . SER A 1 181 ? 14.546 0.449 -19.442 1.00 93.25 181 SER A N 1
ATOM 1452 C CA . SER A 1 181 ? 13.719 0.211 -20.633 1.00 93.25 181 SER A CA 1
ATOM 1453 C C . SER A 1 181 ? 12.249 -0.080 -20.304 1.00 93.25 181 SER A C 1
ATOM 1455 O O . SER A 1 181 ? 11.381 -0.006 -21.175 1.00 93.25 181 SER A O 1
ATOM 1457 N N . LYS A 1 182 ? 11.947 -0.406 -19.041 1.00 90.56 182 LYS A N 1
ATOM 1458 C CA . LYS A 1 182 ? 10.616 -0.836 -18.580 1.00 90.56 182 LYS A CA 1
ATOM 1459 C C . LYS A 1 182 ? 9.679 0.310 -18.185 1.00 90.56 182 LYS A C 1
ATOM 1461 O O . LYS A 1 182 ? 8.490 0.049 -17.977 1.00 90.56 182 LYS A O 1
ATOM 1466 N N . GLY A 1 183 ? 10.176 1.540 -18.070 1.00 93.31 183 GLY A N 1
ATOM 1467 C CA . GLY A 1 183 ? 9.389 2.709 -17.681 1.00 93.31 183 GLY A CA 1
ATOM 1468 C C . GLY A 1 183 ? 10.252 3.912 -17.310 1.00 93.31 183 GLY A C 1
ATOM 1469 O O . GLY A 1 183 ? 11.471 3.876 -17.412 1.00 93.31 183 GLY A O 1
ATOM 1470 N N . GLU A 1 184 ? 9.603 4.984 -16.869 1.00 95.38 184 GLU A N 1
ATOM 1471 C CA . GLU A 1 184 ? 10.281 6.218 -16.458 1.00 95.38 184 GLU A CA 1
ATOM 1472 C C . GLU A 1 184 ? 10.663 6.164 -14.971 1.00 95.38 184 GLU A C 1
ATOM 1474 O O . GLU A 1 184 ? 9.919 5.626 -14.148 1.00 95.38 184 GLU A O 1
ATOM 1479 N N . PHE A 1 185 ? 11.794 6.761 -14.603 1.00 95.81 185 PHE A N 1
ATOM 1480 C CA . PHE A 1 185 ? 12.095 7.039 -13.200 1.00 95.81 185 PHE A CA 1
ATOM 1481 C C . PHE A 1 185 ? 11.475 8.369 -12.784 1.00 95.81 185 PHE A C 1
ATOM 1483 O O . PHE A 1 185 ? 11.549 9.340 -13.540 1.00 95.81 185 PHE A O 1
ATOM 1490 N N . ILE A 1 186 ? 10.893 8.397 -11.586 1.00 92.75 186 ILE A N 1
ATOM 1491 C CA . ILE A 1 186 ? 10.393 9.610 -10.930 1.00 92.75 186 ILE A CA 1
ATOM 1492 C C . ILE A 1 186 ? 11.059 9.837 -9.571 1.00 92.75 186 ILE A C 1
ATOM 1494 O O . ILE A 1 186 ? 11.686 8.890 -9.021 1.00 92.75 186 ILE A O 1
#

Secondary structure (DSSP, 8-state):
--TT------TT-GGGGSPPBPPPSSPPHHHHHHHHHHHHHHHHHTSTT-SSPP-SEEEGGGGT--BSEEEEEE-GGG-SSGGG-EEEEEEEEEEEEE-S-EEE-TT----TTS-TTSS---S---EESEEEEEEEETTT-SEEEEEEEHHHHHHHHHHHHHHTT--GGGGS-SS-TT-GGGSEE-

Sequence (186 aa):
MNVHDVELVKLPKKVLRQKSVNVPIPLSNEDIELAEKMIYHIDDSQKEGSKFQAGVGVAAVQYGVLKRVFYINVTEDMVDDKKYALRDVFFNPVVIAKSESKIALSQGEGCLSVGRNIKNQSGAVYRHKRIVIEAYSYFEKKVKRYDLKDYPAIVAQHELDHLDGKLFIDRIDPKDPWDSSKGEFI

Nearest PDB structures (foldseek):
  6ow7-assembly2_Q  TM=9.176E-01  e=1.875E-18  Streptococcus pneumoniae
  6ow7-assembly1_P  TM=8.858E-01  e=1.139E-18  Streptococcus pneumoniae
  3sw8-assembly1_P  TM=9.054E-01  e=2.725E-18  Streptococcus pneumoniae
  2ai7-assembly1_A  TM=9.054E-01  e=3.496E-18  Streptococcus pneumoniae
  2okl-assembly2_B  TM=9.231E-01  e=2.000E-17  Bacillus cereus ATCC 14579

Solvent-accessible surface area (backbone atoms only — not comparable to full-atom values): 10282 Å² total; per-residue (Å²): 125,68,50,83,70,82,66,70,49,41,67,88,52,65,58,52,56,39,64,31,40,79,66,68,83,81,70,51,72,70,54,50,44,49,49,51,23,50,49,52,52,38,62,43,12,68,40,90,87,42,94,47,80,68,46,47,62,50,31,36,29,40,62,64,36,58,38,27,36,33,32,37,52,43,52,52,91,78,42,94,57,54,89,49,41,41,75,50,38,34,38,50,64,42,79,79,44,69,45,91,56,28,28,20,44,71,88,29,70,87,53,98,37,57,55,88,86,56,78,78,56,76,28,36,40,74,32,46,33,30,34,29,36,38,23,34,34,62,84,77,71,42,75,49,76,46,78,28,47,52,68,52,20,42,54,51,51,54,38,51,31,35,34,63,21,41,58,70,60,79,55,35,43,91,89,50,28,68,60,64,88,73,39,48,72,89

Mean predicted aligned error: 2.87 Å

InterPro domains:
  IPR023635 Peptide deformylase [MF_00163] (4-181)
  IPR023635 Peptide deformylase [PF01327] (7-176)
  IPR023635 Peptide deformylase [PIRSF004749] (5-177)
  IPR023635 Peptide deformylase [PR01576] (44-73)
  IPR023635 Peptide deformylase [PR01576] (125-143)
  IPR023635 Peptide deformylase [PR01576] (145-174)
  IPR023635 Peptide deformylase [PTHR10458] (7-176)
  IPR023635 Peptide deformylase [TIGR00079] (7-182)
  IPR023635 Peptide deformylase [cd00487] (8-168)
  IPR036821 Peptide deformylase superfamily [G3DSA:3.90.45.10] (2-185)
  IPR036821 Peptide deformylase superfamily [SSF56420] (7-179)

Radius of gyration: 15.83 Å; Cα contacts (8 Å, |Δi|>4): 376; chains: 1; bounding box: 41×35×42 Å

Organism: Mycoplasmopsis bovis (strain ATCC 25523 / DSM 22781 / NCTC 10131 / PG45) (NCBI:txid289397)

Foldseek 3Di:
DPLQPDDFAAPPPCLLQDAADAADPPHDPVRVSLQSSQCVQAVQCCDPPRPHPHDQKDASSRSVHRFQKMFGQAQCVNDPDRVQGDGWIFGPKDWPDFAQAKEFAPQGDDDPRYDPPDPQRGATQIFTQWTKIWTQTPVVRGIDIDIHGHPSRVRVVQRNLSNNSHHSSVRQDPVHRYPCPSHYYD

pLDDT: mean 96.5, std 4.11, range [60.34, 98.88]